Protein AF-A0ABD0RTJ8-F1 (afdb_monomer)

Mean predicted aligned error: 9.79 Å

pLDDT: mean 86.48, std 8.03, range [36.12, 95.94]

Nearest PDB structures (foldseek):
  8xsx-assembly1_CB  TM=5.669E-01  e=1.133E-24  Homo sapiens
  8q87-assembly1_A  TM=5.663E-01  e=6.209E-24  Gallus gallus
  8y0x-assembly1_CB  TM=5.607E-01  e=6.802E-23  Homo sapiens
  2p8y-assembly1_T  TM=5.640E-01  e=3.575E-19  Saccharomyces cerevisiae
  2p8w-assembly1_T  TM=5.593E-01  e=4.599E-19  Saccharomyces cerevisiae

Sequence (185 aa):
YFDPATGKFSKSASGPDGKKLPRTFAQLILDPIFKVFDAIMNFRKEETAKLIDKLDIKLDIEDKDKEGKPLLKAVMQALLQMITIHLPSPVTAQKYRCELLYEGPGDDEAAMGIKNCDPKAPLMMYISKMVPTTDKGRFYAFGRVFSGVVSTGLKVRIMGPNFTPGKKEDLYLKPIQRFAHYSFY

Foldseek 3Di:
DADPVVRDDDPDQADPVRDGDDDPCCVVPVVLLVQLLVCQQVVVLVSNVVSCVVVVQDDDPVLNPDGHPSVNVRSVVSVVVVCVVPPDDQQCVQLVCLVVVDPDDCPDQVNVQLNRLEQCTDWDKDFPDWDDDPDPPDTDGDIDTRGHDDDAQDWDWQADPPDDPPDCPRTDTDGHHDDDDDDDD

Structure (mmCIF, N/CA/C/O backbone):
data_AF-A0ABD0RTJ8-F1
#
_entry.id   AF-A0ABD0RTJ8-F1
#
loop_
_atom_site.group_PDB
_atom_site.id
_atom_site.type_symbol
_atom_site.label_atom_id
_atom_site.label_alt_id
_atom_site.label_comp_id
_atom_site.label_asym_id
_atom_site.label_entity_id
_atom_site.label_seq_id
_atom_site.pdbx_PDB_ins_code
_atom_site.Cartn_x
_atom_site.Cartn_y
_atom_site.Cartn_z
_atom_site.occupancy
_atom_site.B_iso_or_equiv
_atom_site.auth_seq_id
_atom_site.auth_comp_id
_atom_site.auth_asym_id
_atom_site.auth_atom_id
_atom_site.pdbx_PDB_model_num
ATOM 1 N N . TYR A 1 1 ? -2.510 17.729 2.918 1.00 80.25 1 TYR A N 1
ATOM 2 C CA . TYR A 1 1 ? -2.854 18.303 4.229 1.00 80.25 1 TYR A CA 1
ATOM 3 C C . TYR A 1 1 ? -4.306 18.721 4.183 1.00 80.25 1 TYR A C 1
ATOM 5 O O . TYR A 1 1 ? -4.769 19.107 3.115 1.00 80.25 1 TYR A O 1
ATOM 13 N N . PHE A 1 2 ? -5.049 18.535 5.270 1.00 80.50 2 PHE A N 1
ATOM 14 C CA . PHE A 1 2 ? -6.447 18.956 5.342 1.00 80.50 2 PHE A CA 1
ATOM 15 C C . PHE A 1 2 ? -6.533 20.095 6.346 1.00 80.50 2 PHE A C 1
ATOM 17 O O . PHE A 1 2 ? -5.944 20.011 7.422 1.00 80.50 2 PHE A O 1
ATOM 24 N N . ASP A 1 3 ? -7.190 21.176 5.951 1.00 82.19 3 ASP A N 1
ATOM 25 C CA . ASP A 1 3 ? -7.425 22.307 6.828 1.00 82.19 3 ASP A CA 1
ATOM 26 C C . ASP A 1 3 ? -8.867 22.239 7.344 1.00 82.19 3 ASP A C 1
ATOM 28 O O . ASP A 1 3 ? -9.800 22.461 6.570 1.00 82.19 3 ASP A O 1
ATOM 32 N N . PRO A 1 4 ? -9.078 21.915 8.633 1.00 77.31 4 PRO A N 1
ATOM 33 C CA . PRO A 1 4 ? -10.417 21.834 9.196 1.00 77.31 4 PRO A CA 1
ATOM 34 C C . PRO A 1 4 ? -11.116 23.195 9.292 1.00 77.31 4 PRO A C 1
ATOM 36 O O . PRO A 1 4 ? -12.340 23.213 9.360 1.00 77.31 4 PRO A O 1
ATOM 39 N N . ALA A 1 5 ? -10.380 24.314 9.294 1.00 80.56 5 ALA A N 1
ATOM 40 C CA . ALA A 1 5 ? -10.974 25.648 9.363 1.00 80.56 5 ALA A CA 1
ATOM 41 C C . ALA A 1 5 ? -11.566 26.072 8.013 1.00 80.56 5 ALA A C 1
ATOM 43 O O . ALA A 1 5 ? -12.641 26.662 7.964 1.00 80.56 5 ALA A O 1
ATOM 44 N N . THR A 1 6 ? -10.885 25.741 6.913 1.00 79.38 6 THR A N 1
ATOM 45 C CA . THR A 1 6 ? -11.351 26.074 5.556 1.00 79.38 6 THR A CA 1
ATOM 46 C C . THR A 1 6 ? -12.089 24.930 4.861 1.00 79.38 6 THR A C 1
ATOM 48 O O . THR A 1 6 ? -12.698 25.144 3.813 1.00 79.38 6 THR A O 1
ATOM 51 N N . GLY A 1 7 ? -12.025 23.711 5.407 1.00 78.94 7 GLY A N 1
ATOM 52 C CA . GLY A 1 7 ? -12.603 22.499 4.822 1.00 78.94 7 GLY A CA 1
ATOM 53 C C . GLY A 1 7 ? -11.928 22.051 3.521 1.00 78.94 7 GLY A C 1
ATOM 54 O O . GLY A 1 7 ? -12.485 21.231 2.792 1.00 78.94 7 GLY A O 1
ATOM 55 N N . LYS A 1 8 ? -10.750 22.597 3.187 1.00 82.38 8 LYS A N 1
ATOM 56 C CA . LYS A 1 8 ? -10.075 22.389 1.897 1.00 82.38 8 LYS A CA 1
ATOM 57 C C . LYS A 1 8 ? -8.806 21.552 2.031 1.00 82.38 8 LYS A C 1
ATOM 59 O O . LYS A 1 8 ? -8.115 21.544 3.051 1.00 82.38 8 LYS A O 1
ATOM 64 N N . PHE A 1 9 ? -8.471 20.856 0.945 1.00 83.25 9 PHE A N 1
ATOM 65 C CA . PHE A 1 9 ? -7.202 20.149 0.815 1.00 83.25 9 PHE A CA 1
ATOM 66 C C . PHE A 1 9 ? -6.097 21.110 0.365 1.00 83.25 9 PHE A C 1
ATOM 68 O O . PHE A 1 9 ? -6.265 21.863 -0.590 1.00 83.25 9 PHE A O 1
ATOM 75 N N . SER A 1 10 ? -4.940 21.030 1.021 1.00 81.19 10 SER A N 1
ATOM 76 C CA . SER A 1 10 ? -3.725 21.763 0.662 1.00 81.19 10 SER A CA 1
ATOM 77 C C . SER A 1 10 ? -2.567 20.801 0.395 1.00 81.19 10 SER A C 1
ATOM 79 O O . SER A 1 10 ? -2.390 19.795 1.095 1.00 81.19 10 SER A O 1
ATOM 81 N N . LYS A 1 11 ? -1.753 21.112 -0.619 1.00 80.75 11 LYS A N 1
ATOM 82 C CA . LYS A 1 11 ? -0.494 20.400 -0.896 1.00 80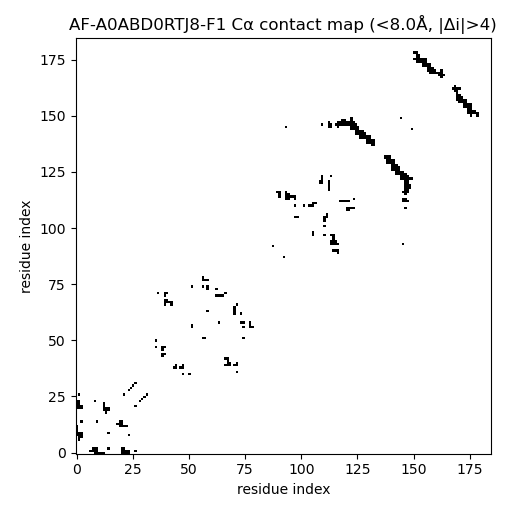.75 11 LYS A CA 1
ATOM 83 C C . LYS A 1 11 ? 0.624 20.822 0.067 1.00 80.75 11 LYS A C 1
ATOM 85 O O . LYS A 1 11 ? 1.527 20.030 0.322 1.00 80.75 11 LYS A O 1
ATOM 90 N N . SER A 1 12 ? 0.529 22.019 0.644 1.00 79.31 12 SER A N 1
ATOM 91 C CA . SER A 1 12 ? 1.532 22.587 1.546 1.00 79.31 12 SER A CA 1
ATOM 92 C C . SER A 1 12 ? 1.322 22.137 2.990 1.00 79.31 12 SER A C 1
ATOM 94 O O . SER A 1 12 ? 0.191 21.979 3.449 1.00 79.31 12 SER A O 1
ATOM 96 N N . ALA A 1 13 ? 2.427 21.948 3.716 1.00 77.06 13 ALA A N 1
ATOM 97 C CA . ALA A 1 13 ? 2.417 21.577 5.134 1.00 77.06 13 ALA A CA 1
ATOM 98 C C . ALA A 1 13 ? 1.987 22.722 6.065 1.00 77.06 13 ALA A C 1
ATOM 100 O O . ALA A 1 13 ? 1.653 22.475 7.224 1.00 77.06 13 ALA A O 1
ATOM 101 N N . SER A 1 14 ? 1.984 23.952 5.555 1.00 81.06 14 SER A N 1
ATOM 102 C CA . SER A 1 14 ? 1.540 25.150 6.260 1.00 81.06 14 SER A CA 1
ATOM 103 C C . SER A 1 14 ? 0.282 25.698 5.593 1.00 81.06 14 SER A C 1
ATOM 105 O O . SER A 1 14 ? 0.194 25.726 4.362 1.00 81.06 14 SER A O 1
ATOM 107 N N . GLY A 1 15 ? -0.693 26.098 6.407 1.00 73.50 15 GLY A N 1
ATOM 108 C CA . GLY A 1 15 ? -1.882 26.811 5.951 1.00 73.50 15 GLY A CA 1
ATOM 109 C C . GLY A 1 15 ? -1.571 28.268 5.580 1.00 73.50 15 GLY A C 1
ATOM 110 O O . GLY A 1 15 ? -0.451 28.730 5.821 1.00 73.50 15 GLY A O 1
ATOM 111 N N . PRO A 1 16 ? -2.556 29.002 5.031 1.00 71.06 16 PRO A N 1
ATOM 112 C CA . PRO A 1 16 ? -2.422 30.426 4.700 1.00 71.06 16 PRO A CA 1
ATOM 113 C C . PRO A 1 16 ? -1.955 31.277 5.892 1.00 71.06 16 PRO A C 1
ATOM 115 O O . PRO A 1 16 ? -1.181 32.211 5.720 1.00 71.06 16 PRO A O 1
ATOM 118 N N . ASP A 1 17 ? -2.337 30.874 7.106 1.00 73.50 17 ASP A N 1
ATOM 119 C CA . ASP A 1 17 ? -2.019 31.558 8.366 1.00 73.50 17 ASP A CA 1
ATOM 120 C C . ASP A 1 17 ? -0.650 31.159 8.959 1.00 73.50 17 ASP A C 1
ATOM 122 O O . ASP A 1 17 ? -0.363 31.427 10.125 1.00 73.50 17 ASP A O 1
ATOM 126 N N . GLY A 1 18 ? 0.174 30.405 8.222 1.00 76.19 18 GLY A N 1
ATOM 127 C CA . GLY A 1 18 ? 1.476 29.909 8.692 1.00 76.19 18 GLY A CA 1
ATOM 128 C C . GLY A 1 18 ? 1.412 28.756 9.707 1.00 76.19 18 GLY A C 1
ATOM 129 O O . GLY A 1 18 ? 2.447 28.191 10.065 1.00 76.19 18 GLY A O 1
ATOM 130 N N . LYS A 1 19 ? 0.216 28.344 10.149 1.00 80.38 19 LYS A N 1
ATOM 131 C CA . LYS A 1 19 ? 0.027 27.189 11.044 1.00 80.38 19 LYS A CA 1
ATOM 132 C C . LYS A 1 19 ? 0.322 25.873 10.321 1.00 80.38 19 LYS A C 1
ATOM 134 O O . LYS A 1 19 ? -0.089 25.678 9.177 1.00 80.38 19 LYS A O 1
ATOM 139 N N . LYS A 1 20 ? 0.995 24.941 11.006 1.00 82.06 20 LYS A N 1
ATOM 140 C CA . LYS A 1 20 ? 1.213 23.578 10.496 1.00 82.06 20 LYS A CA 1
ATOM 141 C C . LYS A 1 20 ? -0.119 22.847 10.390 1.00 82.06 20 LYS A C 1
ATOM 143 O O . LYS A 1 20 ? -0.820 22.686 11.385 1.00 82.06 20 LYS A O 1
ATOM 148 N N . LEU A 1 21 ? -0.426 22.364 9.195 1.00 82.19 21 LEU A N 1
ATOM 149 C CA . LEU A 1 21 ? -1.587 21.524 8.966 1.00 82.19 21 LEU A CA 1
ATOM 150 C C . LEU A 1 21 ? -1.236 20.064 9.288 1.00 82.19 21 LEU A C 1
ATOM 152 O O . LEU A 1 21 ? -0.143 19.596 8.942 1.00 82.19 21 LEU A O 1
ATOM 156 N N . PRO A 1 22 ? -2.140 19.305 9.921 1.00 81.06 22 PRO A N 1
ATOM 157 C CA . PRO A 1 22 ? -1.971 17.869 10.071 1.00 81.06 22 PRO A CA 1
ATOM 158 C C . PRO A 1 22 ? -2.099 17.162 8.713 1.00 81.06 22 PRO A C 1
ATOM 160 O O . PRO A 1 22 ? -2.768 17.615 7.772 1.00 81.06 22 PRO A O 1
ATOM 163 N N . ARG A 1 23 ? -1.409 16.023 8.570 1.00 83.69 23 ARG A N 1
ATOM 164 C CA . ARG A 1 23 ? -1.517 15.214 7.349 1.00 83.69 23 ARG A CA 1
ATOM 165 C C . ARG A 1 23 ? -2.951 14.714 7.217 1.00 83.69 23 ARG A C 1
ATOM 167 O O . ARG A 1 23 ? -3.500 14.171 8.165 1.00 83.69 23 ARG A O 1
ATOM 174 N N . THR A 1 24 ? -3.499 14.808 6.009 1.00 82.56 24 THR A N 1
ATOM 175 C CA . THR A 1 24 ? -4.869 14.379 5.689 1.00 82.56 24 THR A CA 1
ATOM 176 C C . THR A 1 24 ? -5.153 12.953 6.156 1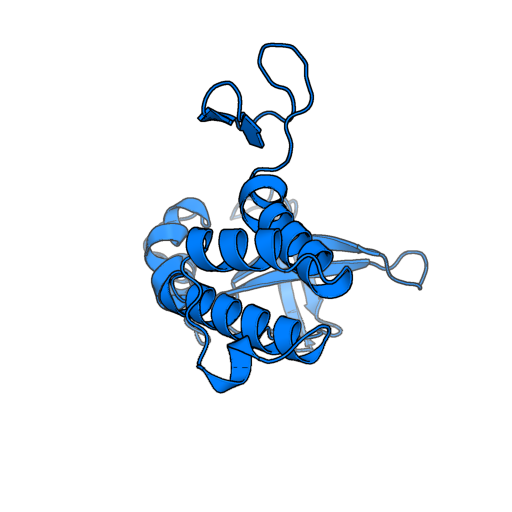.00 82.56 24 THR A C 1
ATOM 178 O O . THR A 1 24 ? -6.177 12.705 6.774 1.00 82.56 24 THR A O 1
ATOM 181 N N . PHE A 1 25 ? -4.218 12.029 5.918 1.00 77.81 25 PHE A N 1
ATOM 182 C CA . PHE A 1 25 ? -4.350 10.647 6.375 1.00 77.81 25 PHE A CA 1
ATOM 183 C C . PHE A 1 25 ? -4.376 10.530 7.906 1.00 77.81 25 PHE A C 1
ATOM 185 O O . PHE A 1 25 ? -5.186 9.789 8.446 1.00 77.81 25 PHE A O 1
ATOM 192 N N . ALA A 1 26 ? -3.528 11.283 8.612 1.00 80.88 26 ALA A N 1
ATOM 193 C CA . ALA A 1 26 ? -3.525 11.265 10.070 1.00 80.88 26 ALA A CA 1
ATOM 194 C C . ALA A 1 26 ? -4.861 11.784 10.618 1.00 80.88 26 ALA A C 1
ATOM 196 O O . ALA A 1 26 ? -5.520 11.089 11.374 1.00 80.88 26 ALA A O 1
ATOM 197 N N . GLN A 1 27 ? -5.317 12.934 10.128 1.00 81.38 27 GLN A N 1
ATOM 198 C CA . GLN A 1 27 ? -6.521 13.576 10.644 1.00 81.38 27 GLN A CA 1
ATOM 199 C C . GLN A 1 27 ? -7.822 12.843 10.294 1.00 81.38 27 GLN A C 1
ATOM 201 O O . GLN A 1 27 ? -8.730 12.770 11.116 1.00 81.38 27 GLN A O 1
ATOM 206 N N . LEU A 1 28 ? -7.951 12.345 9.062 1.00 78.75 28 LEU A N 1
ATOM 207 C CA . LEU A 1 28 ? -9.213 11.770 8.589 1.00 78.75 28 LEU A CA 1
ATOM 208 C C . LEU A 1 28 ? -9.310 10.260 8.816 1.00 78.75 28 LEU A C 1
ATOM 210 O O . LEU A 1 28 ? -10.421 9.749 8.887 1.00 78.75 28 LEU A O 1
ATOM 214 N N . ILE A 1 29 ? -8.178 9.555 8.927 1.00 79.69 29 ILE A N 1
ATOM 215 C CA . ILE A 1 29 ? -8.151 8.095 9.088 1.00 79.69 29 ILE A CA 1
ATOM 216 C C . ILE A 1 29 ? -7.622 7.701 10.468 1.00 79.69 29 ILE A C 1
ATOM 218 O O . ILE A 1 29 ? -8.298 6.971 11.184 1.00 79.69 29 ILE A O 1
ATOM 222 N N . LEU A 1 30 ? -6.438 8.177 10.873 1.00 81.56 30 LEU A N 1
ATOM 223 C CA . LEU A 1 30 ? -5.815 7.720 12.124 1.00 81.56 30 LEU A CA 1
ATOM 224 C C . LEU A 1 30 ? -6.479 8.303 13.376 1.00 81.56 30 LEU A C 1
ATOM 226 O O . LEU A 1 30 ? -6.710 7.562 14.325 1.00 81.56 30 LEU A O 1
ATOM 230 N N . ASP A 1 31 ? -6.811 9.594 13.393 1.00 84.94 31 ASP A N 1
ATOM 231 C CA . ASP A 1 31 ? -7.375 10.250 14.578 1.00 84.94 31 ASP A CA 1
ATOM 232 C C . ASP A 1 31 ? -8.708 9.620 15.031 1.00 84.94 31 ASP A C 1
ATOM 234 O O . ASP A 1 31 ? -8.865 9.395 16.233 1.00 84.94 31 ASP A O 1
ATOM 238 N N . PRO A 1 32 ? -9.670 9.284 14.140 1.00 83.94 32 PRO A N 1
ATOM 239 C CA . PRO A 1 32 ? -10.864 8.540 14.539 1.00 83.94 32 PRO A CA 1
ATOM 240 C C . PRO A 1 32 ? -10.543 7.164 15.131 1.00 83.94 32 PRO A C 1
ATOM 242 O O . PRO A 1 32 ? -11.114 6.804 16.158 1.00 83.94 32 PRO A O 1
ATOM 245 N N . ILE A 1 33 ? -9.599 6.425 14.536 1.00 84.50 33 ILE A N 1
ATOM 246 C CA . ILE A 1 33 ? -9.179 5.105 15.029 1.00 84.50 33 ILE A CA 1
ATOM 247 C C . ILE A 1 33 ? -8.576 5.232 16.433 1.00 84.50 33 ILE A C 1
ATOM 249 O O . ILE A 1 33 ? -8.951 4.480 17.331 1.00 84.50 33 ILE A O 1
ATOM 253 N N . PHE A 1 34 ? -7.695 6.212 16.654 1.00 87.81 34 PHE A N 1
ATOM 254 C CA . PHE A 1 34 ? -7.111 6.470 17.970 1.00 87.81 34 PHE A CA 1
ATOM 255 C C . PHE A 1 34 ? -8.164 6.867 19.004 1.00 87.81 34 PHE A C 1
ATOM 257 O O . PHE A 1 34 ? -8.114 6.378 20.128 1.00 87.81 34 PHE A O 1
ATOM 264 N N . LYS A 1 35 ? -9.143 7.700 18.633 1.00 88.62 35 LYS A N 1
ATOM 265 C CA . LYS A 1 35 ? -10.245 8.082 19.530 1.00 88.62 35 LYS A CA 1
ATOM 266 C C . LYS A 1 35 ? -11.105 6.888 19.932 1.00 88.62 35 LYS A C 1
ATOM 268 O O . LYS A 1 35 ? -11.448 6.775 21.102 1.00 88.62 35 LYS A O 1
ATOM 273 N N . VAL A 1 36 ? -11.419 5.994 18.993 1.00 87.06 36 VAL A N 1
ATOM 274 C CA . VAL A 1 36 ? -12.133 4.737 19.277 1.00 87.06 36 VAL A CA 1
ATOM 275 C C . VAL A 1 36 ? -11.321 3.865 20.231 1.00 87.06 36 VAL A C 1
ATOM 277 O O . VAL A 1 36 ? -11.850 3.377 21.225 1.00 87.06 36 VAL A O 1
ATOM 280 N N . PHE A 1 37 ? -10.024 3.712 19.962 1.00 87.25 37 PHE A N 1
ATOM 281 C CA . PHE A 1 37 ? -9.126 2.922 20.798 1.00 87.25 37 PHE A CA 1
ATOM 282 C C . PHE A 1 37 ? -9.068 3.460 22.233 1.00 87.25 37 PHE A C 1
ATOM 284 O O . PHE A 1 37 ? -9.228 2.704 23.189 1.00 87.25 37 PHE A O 1
ATOM 291 N N . ASP A 1 38 ? -8.882 4.772 22.379 1.00 90.50 38 ASP A N 1
ATOM 292 C CA . ASP A 1 38 ? -8.792 5.448 23.671 1.00 90.50 38 ASP A CA 1
ATOM 293 C C . ASP A 1 38 ? -10.128 5.423 24.433 1.00 90.50 38 ASP A C 1
ATOM 295 O O . ASP A 1 38 ? -10.145 5.185 25.639 1.00 90.50 38 ASP A O 1
ATOM 299 N N . ALA A 1 39 ? -11.260 5.601 23.744 1.00 91.12 39 ALA A N 1
ATOM 300 C CA . ALA A 1 39 ? -12.584 5.533 24.362 1.00 91.12 39 ALA A CA 1
ATOM 301 C C . ALA A 1 39 ? -12.901 4.124 24.895 1.00 91.12 39 ALA A C 1
ATOM 303 O O . ALA A 1 39 ? -13.370 3.994 26.027 1.00 91.12 39 ALA A O 1
ATOM 304 N N . ILE A 1 40 ? -12.579 3.075 24.128 1.00 89.12 40 ILE A N 1
ATOM 305 C CA . ILE A 1 40 ? -12.824 1.682 24.530 1.00 89.12 40 ILE A CA 1
ATOM 306 C C . ILE A 1 40 ? -11.888 1.258 25.668 1.00 89.12 40 ILE A C 1
ATOM 308 O O . ILE A 1 40 ? -12.337 0.661 26.645 1.00 89.12 40 ILE A O 1
ATOM 312 N N . MET A 1 41 ? -10.591 1.571 25.573 1.00 89.19 41 MET A N 1
ATOM 313 C CA . MET A 1 41 ? -9.601 1.158 26.577 1.00 89.19 41 MET A CA 1
ATOM 314 C C . MET A 1 41 ? -9.759 1.888 27.915 1.00 89.19 41 MET A C 1
ATOM 316 O O . MET A 1 41 ? -9.409 1.324 28.948 1.00 89.19 41 MET A O 1
ATOM 320 N N . ASN A 1 42 ? -10.315 3.104 27.905 1.00 92.12 42 ASN A N 1
ATOM 321 C CA . ASN A 1 42 ? -10.645 3.859 29.117 1.00 92.12 42 ASN A CA 1
ATOM 322 C C . ASN A 1 42 ? -12.116 3.708 29.546 1.00 92.12 42 ASN A C 1
ATOM 324 O O . ASN A 1 42 ? -12.587 4.487 30.371 1.00 92.12 42 ASN A O 1
ATOM 328 N N . PHE A 1 43 ? -12.854 2.738 28.990 1.00 89.25 43 PHE A N 1
ATOM 329 C CA . PHE A 1 43 ? -14.236 2.412 29.371 1.00 89.25 43 PHE A CA 1
ATOM 330 C C . PHE A 1 43 ? -15.225 3.597 29.286 1.00 89.25 43 PHE A C 1
ATOM 332 O O . PH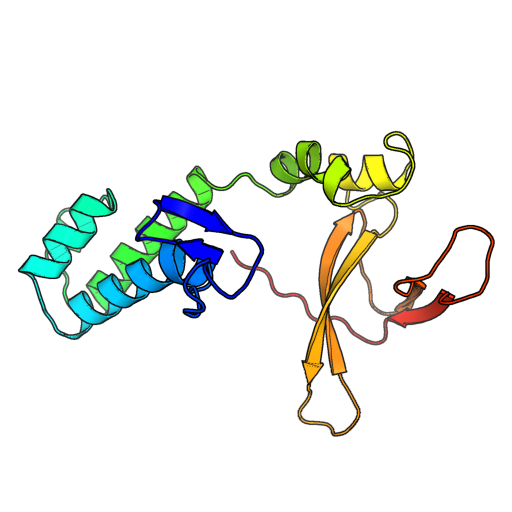E A 1 43 ? -16.209 3.667 30.025 1.00 89.25 43 PHE A O 1
ATOM 339 N N . ARG A 1 44 ? -15.006 4.531 28.350 1.00 89.56 44 ARG A N 1
ATOM 340 C CA . ARG A 1 44 ? -15.887 5.688 28.114 1.00 89.56 44 ARG A CA 1
ATOM 341 C C . ARG A 1 44 ? -17.071 5.273 27.237 1.00 89.56 44 ARG A C 1
ATOM 343 O O . ARG A 1 44 ? -17.066 5.473 26.020 1.00 89.56 44 ARG A O 1
ATOM 350 N N . LYS A 1 45 ? -18.083 4.655 27.854 1.00 84.56 45 LYS A N 1
ATOM 351 C CA . LYS A 1 45 ? -19.223 4.014 27.163 1.00 84.56 45 LYS A CA 1
ATOM 352 C C . LYS A 1 45 ? -20.033 4.971 26.283 1.00 84.56 45 LYS A C 1
ATOM 354 O O . LYS A 1 45 ? -20.308 4.647 25.131 1.00 84.56 45 LYS A O 1
ATOM 359 N N . GLU A 1 46 ? -20.357 6.164 26.781 1.00 87.19 46 GLU A N 1
ATOM 360 C CA . GLU A 1 46 ? -21.132 7.153 26.013 1.00 87.19 46 GLU A CA 1
ATOM 361 C C . GLU A 1 46 ? -20.385 7.663 24.775 1.00 87.19 46 GLU A C 1
ATOM 363 O O . GLU A 1 46 ? -20.971 7.822 23.704 1.00 87.19 46 GLU A O 1
ATOM 368 N N . GLU A 1 47 ? -19.081 7.919 24.906 1.00 87.69 47 GLU A N 1
ATOM 369 C CA . GLU A 1 47 ? -18.240 8.340 23.782 1.00 87.69 47 GLU A CA 1
ATOM 370 C C . GLU A 1 47 ? -18.071 7.216 22.762 1.00 87.69 47 GLU A C 1
ATOM 372 O O . GLU A 1 47 ? -18.131 7.462 21.559 1.00 87.69 47 GLU A O 1
ATOM 377 N N . THR A 1 48 ? -17.902 5.983 23.243 1.00 86.88 48 THR A N 1
ATOM 378 C CA . THR A 1 48 ? -17.769 4.791 22.402 1.00 86.88 48 THR A CA 1
ATOM 379 C C . THR A 1 48 ? -19.024 4.579 21.558 1.00 86.88 48 THR A C 1
ATOM 381 O O . THR A 1 48 ? -18.906 4.425 20.346 1.00 86.88 48 THR A O 1
ATOM 384 N N . ALA A 1 49 ? -20.219 4.663 22.155 1.00 85.88 49 ALA A N 1
ATOM 385 C CA . ALA A 1 49 ? -21.484 4.542 21.428 1.00 85.88 49 ALA A CA 1
ATOM 386 C C . ALA A 1 49 ? -21.630 5.627 20.345 1.00 85.88 49 ALA A C 1
ATOM 388 O O . ALA A 1 49 ? -21.871 5.315 19.181 1.00 85.88 49 ALA A O 1
ATOM 389 N N . LYS A 1 50 ? -21.359 6.896 20.691 1.00 89.06 50 LYS A N 1
ATOM 390 C CA . LYS A 1 50 ? -21.384 8.012 19.727 1.00 89.06 50 LYS A CA 1
ATOM 391 C C . LYS A 1 50 ? -20.388 7.822 18.580 1.00 89.06 50 LYS A C 1
ATOM 393 O O . LYS A 1 50 ? -20.675 8.222 17.454 1.00 89.06 50 LYS A O 1
ATOM 398 N N . LEU A 1 51 ? -19.205 7.266 18.851 1.00 86.25 51 LEU A N 1
ATOM 399 C CA . LEU A 1 51 ? -18.191 6.997 17.829 1.00 86.25 51 LEU A CA 1
ATOM 400 C C . LEU A 1 51 ? -18.585 5.828 16.922 1.00 86.25 51 LEU A C 1
ATOM 402 O O . LEU A 1 51 ? -18.389 5.939 15.717 1.00 86.25 51 LEU A O 1
ATOM 406 N N . ILE A 1 52 ? -19.151 4.753 17.476 1.00 84.25 52 ILE A N 1
ATOM 407 C CA . ILE A 1 52 ? -19.661 3.604 16.712 1.00 84.25 52 ILE A CA 1
ATOM 408 C C . ILE A 1 52 ? -20.759 4.062 15.747 1.00 84.25 52 ILE A C 1
ATOM 410 O O . ILE A 1 52 ? -20.659 3.781 14.555 1.00 84.25 52 ILE A O 1
ATOM 414 N N . ASP A 1 53 ? -21.725 4.851 16.228 1.00 85.88 53 ASP A N 1
ATOM 415 C CA . ASP A 1 53 ? -22.810 5.386 15.397 1.00 85.88 53 ASP A CA 1
ATOM 416 C C . ASP A 1 53 ? -22.287 6.357 14.332 1.00 85.88 53 ASP A C 1
ATOM 418 O O . ASP A 1 53 ? -22.661 6.283 13.164 1.00 85.88 53 ASP A O 1
ATOM 422 N N . LYS A 1 54 ? -21.371 7.262 14.704 1.00 84.62 54 LYS A N 1
ATOM 423 C CA . LYS A 1 54 ? -20.795 8.238 13.765 1.00 84.62 54 LYS A CA 1
ATOM 424 C C . LYS A 1 54 ? -19.954 7.583 12.669 1.00 84.62 54 LYS A C 1
ATOM 426 O O . LYS A 1 54 ? -19.836 8.142 11.580 1.00 84.62 54 LYS A O 1
ATOM 431 N N . LEU A 1 55 ? -19.325 6.453 12.976 1.00 80.06 55 LEU A N 1
ATOM 432 C CA . LEU A 1 55 ? -18.551 5.665 12.024 1.00 80.06 55 LEU A CA 1
ATOM 433 C C . LEU A 1 55 ? -19.416 4.631 11.287 1.00 80.06 55 LEU A C 1
ATOM 435 O O . LEU A 1 55 ? -18.870 3.908 10.465 1.00 80.06 55 LEU A O 1
ATOM 439 N N . ASP A 1 56 ? -20.726 4.563 11.555 1.00 81.50 56 ASP A N 1
ATOM 440 C CA . ASP A 1 56 ? -21.659 3.574 10.990 1.00 81.50 56 ASP A CA 1
ATOM 441 C C . ASP A 1 56 ? -21.152 2.124 11.142 1.00 81.50 56 ASP A C 1
ATOM 443 O O . ASP A 1 56 ? -21.222 1.288 10.238 1.00 81.50 56 ASP A O 1
ATOM 447 N N . ILE A 1 57 ? -20.565 1.827 12.308 1.00 83.31 57 ILE A N 1
ATOM 448 C CA . ILE A 1 57 ? -20.012 0.507 12.614 1.00 83.31 57 ILE A CA 1
ATOM 449 C C . ILE A 1 57 ? -21.139 -0.393 13.114 1.00 83.31 57 ILE A C 1
ATOM 451 O O . ILE A 1 57 ? -21.689 -0.198 14.198 1.00 83.31 57 ILE A O 1
ATOM 455 N N . LYS A 1 58 ? -21.449 -1.433 12.341 1.00 81.69 58 LYS A N 1
ATOM 456 C CA . LYS A 1 58 ? -22.425 -2.452 12.732 1.00 81.69 58 LYS A CA 1
ATOM 457 C C . LYS A 1 58 ? -21.757 -3.486 13.633 1.00 81.69 58 LYS A C 1
ATOM 459 O O . LYS A 1 58 ? -20.841 -4.177 13.201 1.00 81.69 58 LYS A O 1
ATOM 464 N N . LEU A 1 59 ? -22.228 -3.569 14.875 1.00 83.06 59 LEU A N 1
ATOM 465 C CA . LEU A 1 59 ? -21.859 -4.605 15.839 1.00 83.06 59 LEU A CA 1
ATOM 466 C C . LEU A 1 59 ? -23.073 -5.479 16.146 1.00 83.06 59 LEU A C 1
ATOM 468 O O . LEU A 1 59 ? -24.182 -4.956 16.323 1.00 83.06 59 LEU A O 1
ATOM 472 N N . ASP A 1 60 ? -22.838 -6.781 16.266 1.00 84.12 60 ASP A N 1
ATOM 473 C CA . ASP A 1 60 ? -23.847 -7.738 16.707 1.00 84.12 60 ASP A CA 1
ATOM 474 C C . ASP A 1 60 ? -24.192 -7.526 18.189 1.00 84.12 60 ASP A C 1
ATOM 476 O O . ASP A 1 60 ? -23.444 -6.899 18.942 1.00 84.12 60 ASP A O 1
ATOM 480 N N . ILE A 1 61 ? -25.345 -8.042 18.625 1.00 81.44 61 ILE A N 1
ATOM 481 C CA . ILE A 1 61 ? -25.848 -7.853 19.999 1.00 81.44 61 ILE A CA 1
ATOM 482 C C . ILE A 1 61 ? -24.820 -8.355 21.025 1.00 81.44 61 ILE A C 1
ATOM 484 O O . ILE A 1 61 ? -24.515 -7.650 21.980 1.00 81.44 61 ILE A O 1
ATOM 488 N N . GLU A 1 62 ? -24.207 -9.512 20.767 1.00 84.12 62 GLU A N 1
ATOM 489 C CA . GLU A 1 62 ? -23.173 -10.091 21.632 1.00 84.12 62 GLU A CA 1
ATOM 490 C C . GLU A 1 62 ? -21.882 -9.261 21.680 1.00 84.12 62 GLU A C 1
ATOM 492 O O . GLU A 1 62 ? -21.149 -9.309 22.667 1.00 84.12 62 GLU A O 1
ATOM 497 N N . ASP A 1 63 ? -21.571 -8.508 20.621 1.00 84.62 63 ASP A N 1
ATOM 498 C CA . ASP A 1 63 ? -20.392 -7.642 20.574 1.00 84.62 63 ASP A CA 1
ATOM 499 C C . ASP A 1 63 ? -20.613 -6.324 21.312 1.00 84.62 63 ASP A C 1
ATOM 501 O O . ASP A 1 63 ? -19.650 -5.751 21.820 1.00 84.62 63 ASP A O 1
ATOM 505 N N . LYS A 1 64 ? -21.863 -5.858 21.418 1.00 80.19 64 LYS A N 1
ATOM 506 C CA . LYS A 1 64 ? -22.211 -4.635 22.158 1.00 80.19 64 LYS A CA 1
ATOM 507 C C . LYS A 1 64 ? -22.036 -4.781 23.667 1.00 80.19 64 LYS A C 1
ATOM 509 O O . LYS A 1 64 ? -21.722 -3.793 24.326 1.00 80.19 64 LYS A O 1
ATOM 514 N N . ASP A 1 65 ? -22.190 -5.996 24.185 1.00 84.94 65 ASP A N 1
ATOM 515 C CA . ASP A 1 65 ? -22.015 -6.299 25.609 1.00 84.94 65 ASP A CA 1
ATOM 516 C C . ASP A 1 65 ? -20.543 -6.533 25.992 1.00 84.94 65 ASP A C 1
ATOM 518 O O . ASP A 1 65 ? -20.198 -6.618 27.173 1.00 84.94 65 ASP A O 1
ATOM 522 N N . LYS A 1 66 ? -19.644 -6.635 25.004 1.00 87.75 66 LYS A N 1
ATOM 523 C CA . LYS A 1 66 ? -18.203 -6.757 25.248 1.00 87.75 66 LYS A CA 1
ATOM 524 C C . LYS A 1 66 ? -17.631 -5.416 25.696 1.00 87.75 66 LYS A C 1
ATOM 526 O O . LYS A 1 66 ? -18.079 -4.349 25.293 1.00 87.75 66 LYS A O 1
ATOM 531 N N . GLU A 1 67 ? -16.545 -5.470 26.462 1.00 86.44 67 GLU A N 1
ATOM 532 C CA . GLU A 1 67 ? -15.800 -4.285 26.899 1.00 86.44 67 GLU A CA 1
ATOM 533 C C . GLU A 1 67 ? -14.293 -4.478 26.728 1.00 86.44 67 GLU A C 1
ATOM 535 O O . GLU A 1 67 ? -13.809 -5.597 26.545 1.00 86.44 67 GLU A O 1
ATOM 540 N N . GLY A 1 68 ? -13.534 -3.381 26.781 1.00 87.88 68 GLY A N 1
ATOM 541 C CA . GLY A 1 68 ? -12.077 -3.406 26.698 1.00 87.88 68 GLY A CA 1
ATOM 542 C C . GLY A 1 68 ? -11.558 -4.084 25.423 1.00 87.88 68 GLY A C 1
ATOM 543 O O . GLY A 1 68 ? -12.031 -3.827 24.315 1.00 87.88 68 GLY A O 1
ATOM 544 N N . LYS A 1 69 ? -10.559 -4.965 25.567 1.00 88.56 69 LYS A N 1
ATOM 545 C CA . LYS A 1 69 ? -9.889 -5.623 24.428 1.00 88.56 69 LYS A CA 1
ATOM 546 C C . LYS A 1 69 ? -10.843 -6.437 23.527 1.00 88.56 69 LYS A C 1
ATOM 548 O O . LYS A 1 69 ? -10.700 -6.325 22.309 1.00 88.56 69 LYS A O 1
ATOM 553 N N . PRO A 1 70 ? -11.786 -7.243 24.058 1.00 89.88 70 PRO A N 1
ATOM 554 C CA . PRO A 1 70 ? -12.796 -7.920 23.241 1.00 89.88 70 PRO A CA 1
ATOM 555 C C . PRO A 1 70 ? -13.632 -6.988 22.353 1.00 89.88 70 PRO A C 1
ATOM 557 O O . PRO A 1 70 ? -13.729 -7.247 21.155 1.00 89.88 70 PRO A O 1
ATOM 560 N N . LEU A 1 71 ? -14.168 -5.890 22.903 1.00 88.44 71 LEU A N 1
ATOM 561 C CA . LEU A 1 71 ? -14.947 -4.909 22.133 1.00 88.44 71 LEU A CA 1
ATOM 562 C C . LEU A 1 71 ? -14.091 -4.244 21.058 1.00 88.44 71 LEU A C 1
ATOM 564 O O . LEU A 1 71 ? -14.4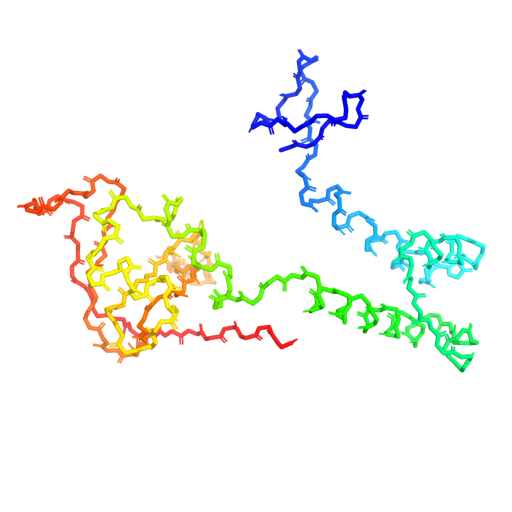87 -4.140 19.901 1.00 88.44 71 LEU A O 1
ATOM 568 N N . LEU A 1 72 ? -12.876 -3.844 21.432 1.00 88.44 72 LEU A N 1
ATOM 569 C CA . LEU A 1 72 ? -11.931 -3.240 20.506 1.00 88.44 72 LEU A CA 1
ATOM 570 C C . LEU A 1 72 ? -11.644 -4.158 19.313 1.00 88.44 72 LEU A C 1
ATOM 572 O O . LEU A 1 72 ? -11.597 -3.691 18.178 1.00 88.44 72 LEU A O 1
ATOM 576 N N . LYS A 1 73 ? -11.477 -5.465 19.549 1.00 88.31 73 LYS A N 1
ATOM 577 C CA . LYS A 1 73 ? -11.259 -6.438 18.475 1.00 88.31 73 LYS A CA 1
ATOM 578 C C . LYS A 1 73 ? -12.448 -6.484 17.510 1.00 88.31 73 LYS A C 1
ATOM 580 O O . LYS A 1 73 ? -12.215 -6.445 16.305 1.00 88.31 73 LYS A O 1
ATOM 585 N N . ALA A 1 74 ? -13.678 -6.524 18.022 1.00 88.44 74 ALA A N 1
ATOM 586 C CA . ALA A 1 74 ? -14.890 -6.534 17.199 1.00 88.44 74 ALA A CA 1
ATOM 587 C C . ALA A 1 74 ? -15.019 -5.248 16.360 1.00 88.44 74 ALA A C 1
ATOM 589 O O . ALA A 1 74 ? -15.179 -5.303 15.141 1.00 88.44 74 ALA A O 1
ATOM 590 N N . VAL A 1 75 ? -14.822 -4.082 16.982 1.00 87.31 75 VAL A N 1
ATOM 591 C CA . VAL A 1 75 ? -14.870 -2.778 16.298 1.00 87.31 75 VAL A CA 1
ATOM 592 C C . VAL A 1 75 ? -13.794 -2.667 15.213 1.00 87.31 75 VAL A C 1
ATOM 594 O O . VAL A 1 75 ? -14.070 -2.198 14.110 1.00 87.31 75 VAL A O 1
ATOM 597 N N . MET A 1 76 ? -12.569 -3.132 15.483 1.00 85.81 76 MET A N 1
ATOM 598 C CA . MET A 1 76 ? -11.498 -3.135 14.480 1.00 85.81 76 MET A CA 1
ATOM 599 C C . MET A 1 76 ? -11.785 -4.098 13.323 1.00 85.81 76 MET A C 1
ATOM 601 O O . MET A 1 76 ? -11.458 -3.776 12.183 1.00 85.81 76 MET A O 1
ATOM 605 N N . GLN A 1 77 ? -12.411 -5.252 13.578 1.00 84.88 77 GLN A N 1
ATOM 606 C CA . GLN A 1 77 ? -12.828 -6.172 12.514 1.00 84.88 77 GLN A CA 1
ATOM 607 C C . GLN A 1 77 ? -13.881 -5.538 11.601 1.00 84.88 77 GLN A C 1
ATOM 609 O O . GLN A 1 77 ? -13.733 -5.588 10.381 1.00 84.88 77 GLN A O 1
ATOM 614 N N . ALA A 1 78 ? -14.884 -4.874 12.174 1.00 84.62 78 ALA A N 1
ATOM 615 C CA . ALA A 1 78 ? -15.902 -4.170 11.402 1.00 84.62 78 ALA A CA 1
ATOM 616 C C . ALA A 1 78 ? -15.311 -3.003 10.584 1.00 84.62 78 ALA A C 1
ATOM 618 O O . ALA A 1 78 ? -15.660 -2.815 9.418 1.00 84.62 78 ALA A O 1
ATOM 619 N N . LEU A 1 79 ? -14.346 -2.259 11.140 1.00 80.88 79 LEU A N 1
ATOM 620 C CA . LEU A 1 79 ? -13.612 -1.228 10.396 1.00 80.88 79 LEU A CA 1
ATOM 621 C C . LEU A 1 79 ? -12.779 -1.808 9.247 1.00 80.88 79 LEU A C 1
ATOM 623 O O . LEU A 1 79 ? -12.769 -1.241 8.156 1.00 80.88 79 LEU A O 1
ATOM 627 N N . LEU A 1 80 ? -12.100 -2.937 9.459 1.00 80.75 80 LEU A N 1
ATOM 628 C CA . LEU A 1 80 ? -11.372 -3.629 8.392 1.00 80.75 80 LEU A CA 1
ATOM 629 C C . LEU A 1 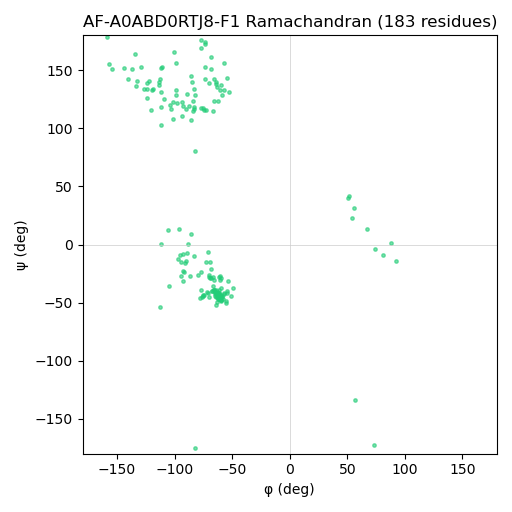80 ? -12.321 -4.083 7.277 1.00 80.75 80 LEU A C 1
ATOM 631 O O . LEU A 1 80 ? -11.995 -3.931 6.103 1.00 80.75 80 LEU A O 1
ATOM 635 N N . GLN A 1 81 ? -13.515 -4.563 7.624 1.00 80.38 81 GLN A N 1
ATOM 636 C CA . GLN A 1 81 ? -14.541 -4.924 6.648 1.00 80.38 81 GLN A CA 1
ATOM 637 C C . GLN A 1 81 ? -15.057 -3.707 5.864 1.00 80.38 81 GLN A C 1
ATOM 639 O O . GLN A 1 81 ? -15.234 -3.768 4.652 1.00 80.38 81 GLN A O 1
ATOM 644 N N . MET A 1 82 ? -15.255 -2.566 6.522 1.00 74.12 82 MET A N 1
ATOM 645 C CA . MET A 1 82 ? -15.620 -1.322 5.837 1.00 74.12 82 MET A CA 1
ATOM 646 C C . MET A 1 82 ? -14.523 -0.883 4.856 1.00 74.12 82 MET A C 1
ATOM 648 O O . MET A 1 82 ? -14.809 -0.511 3.717 1.00 74.12 82 MET A O 1
ATOM 652 N N . ILE A 1 83 ? -13.257 -0.971 5.272 1.00 77.19 83 ILE A N 1
ATOM 653 C CA . ILE A 1 83 ? -12.095 -0.693 4.423 1.00 77.19 83 ILE A CA 1
ATOM 654 C C . ILE A 1 83 ? -12.115 -1.598 3.187 1.00 77.19 83 ILE A C 1
ATOM 656 O O . ILE A 1 83 ? -11.961 -1.085 2.082 1.00 77.19 83 ILE A O 1
ATOM 660 N N . THR A 1 84 ? -12.347 -2.906 3.328 1.00 76.31 84 THR A N 1
ATOM 661 C CA . THR A 1 84 ? -12.369 -3.827 2.176 1.00 76.31 84 THR A CA 1
ATOM 662 C C . THR A 1 84 ? -13.554 -3.601 1.236 1.00 76.31 84 THR A C 1
ATOM 664 O O . THR A 1 84 ? -13.416 -3.840 0.038 1.00 76.31 84 THR A O 1
ATOM 667 N N . ILE A 1 85 ? -14.689 -3.102 1.737 1.00 79.25 85 ILE A N 1
ATOM 668 C CA . ILE A 1 85 ? -15.865 -2.766 0.917 1.00 79.25 85 ILE A CA 1
ATOM 669 C C . ILE A 1 85 ? -15.650 -1.467 0.129 1.00 79.25 85 ILE A C 1
ATOM 671 O O . ILE A 1 85 ? -16.004 -1.391 -1.047 1.00 79.25 85 ILE A O 1
ATOM 675 N N . HIS A 1 86 ? -15.090 -0.434 0.763 1.00 75.31 86 HIS A N 1
ATOM 676 C CA . HIS A 1 86 ? -15.023 0.905 0.170 1.00 75.31 86 HIS A CA 1
ATOM 677 C C . HIS A 1 86 ? -13.715 1.206 -0.563 1.00 75.31 86 HIS A C 1
ATOM 679 O O . HIS A 1 86 ? -13.711 2.037 -1.475 1.00 75.31 86 HIS A O 1
ATOM 685 N N . LEU A 1 87 ? -12.598 0.574 -0.191 1.00 76.44 87 LEU A N 1
ATOM 686 C CA . LEU A 1 87 ? -11.343 0.764 -0.912 1.00 76.44 87 LEU A CA 1
ATOM 687 C C . LEU A 1 87 ? -11.285 -0.166 -2.125 1.00 76.44 87 LEU A C 1
ATOM 689 O O . LEU A 1 87 ? -11.348 -1.386 -1.978 1.00 76.44 87 LEU A O 1
ATOM 693 N N . PRO A 1 88 ? -11.103 0.384 -3.338 1.00 84.06 88 PRO A N 1
ATOM 694 C CA . PRO A 1 88 ? -10.983 -0.438 -4.526 1.00 84.06 88 PRO A CA 1
ATOM 695 C C . PRO A 1 88 ? -9.727 -1.306 -4.441 1.00 84.06 88 PRO A C 1
ATOM 697 O O . PRO A 1 88 ? -8.648 -0.847 -4.047 1.00 84.06 88 PRO A O 1
ATOM 700 N N . SER A 1 89 ? -9.859 -2.556 -4.882 1.00 86.88 89 SER A N 1
ATOM 701 C CA . SER A 1 89 ? -8.726 -3.469 -5.017 1.00 86.88 89 SER A CA 1
ATOM 702 C C . SER A 1 89 ? -7.642 -2.872 -5.931 1.00 86.88 89 SER A C 1
ATOM 704 O O . SER A 1 89 ? -7.949 -2.056 -6.803 1.00 86.88 89 SER A O 1
ATOM 706 N N . PRO A 1 90 ? -6.371 -3.295 -5.811 1.00 86.50 90 PRO A N 1
ATOM 707 C CA . PRO A 1 90 ? -5.309 -2.913 -6.740 1.00 86.50 90 PRO A CA 1
ATOM 708 C C . PRO A 1 90 ? -5.670 -3.088 -8.218 1.00 86.50 90 PRO A C 1
ATOM 710 O O . PRO A 1 90 ? -5.296 -2.240 -9.020 1.00 86.50 90 PRO A O 1
ATOM 713 N N . VAL A 1 91 ? -6.412 -4.139 -8.571 1.00 89.94 91 VAL A N 1
ATOM 714 C CA . VAL A 1 91 ? -6.827 -4.425 -9.955 1.00 89.94 91 VAL A CA 1
ATOM 715 C C . VAL A 1 91 ? -7.782 -3.350 -10.476 1.00 89.94 91 VAL A C 1
ATOM 717 O O . VAL A 1 91 ? -7.678 -2.919 -11.621 1.00 89.94 91 VAL A O 1
ATOM 720 N N . THR A 1 92 ? -8.692 -2.869 -9.631 1.00 88.94 92 THR A N 1
ATOM 721 C CA . THR A 1 92 ? -9.596 -1.766 -9.981 1.00 88.94 92 THR A CA 1
ATOM 722 C C . THR A 1 92 ? -8.866 -0.424 -9.931 1.00 88.94 92 THR A C 1
ATOM 724 O O . THR A 1 92 ? -8.982 0.388 -10.846 1.00 88.94 92 THR A O 1
ATOM 727 N N . ALA A 1 93 ? -8.081 -0.199 -8.875 1.00 88.06 93 ALA A N 1
ATOM 728 C CA . ALA A 1 93 ? -7.407 1.061 -8.600 1.00 88.06 93 ALA A CA 1
ATOM 729 C C . ALA A 1 93 ? -6.332 1.411 -9.632 1.00 88.06 93 ALA A C 1
ATOM 731 O O . ALA A 1 93 ? -6.177 2.576 -9.986 1.00 88.06 93 ALA A O 1
ATOM 732 N N . GLN A 1 94 ? -5.564 0.430 -10.111 1.00 91.56 94 GLN A N 1
ATOM 733 C CA . GLN A 1 94 ? -4.462 0.700 -11.033 1.00 91.56 94 GLN A CA 1
ATOM 734 C C . GLN A 1 94 ? -4.935 1.143 -12.420 1.00 91.56 94 GLN A C 1
ATOM 736 O O . GLN A 1 94 ? -4.253 1.956 -13.037 1.00 91.56 94 GLN A O 1
ATOM 741 N N . LYS A 1 95 ? -6.127 0.724 -12.868 1.00 90.75 95 LYS A N 1
ATOM 742 C CA . LYS A 1 95 ? -6.689 1.125 -14.170 1.00 90.75 95 LYS A CA 1
ATOM 743 C C . LYS A 1 95 ? -6.771 2.641 -14.336 1.00 90.75 95 LYS A C 1
ATOM 745 O O . LYS A 1 95 ? -6.264 3.166 -15.318 1.00 90.75 95 LYS A O 1
ATOM 750 N N . TYR A 1 96 ? -7.352 3.338 -13.359 1.00 88.75 96 TYR A N 1
ATOM 751 C CA . TYR A 1 96 ? -7.489 4.799 -13.402 1.00 88.75 96 TYR A CA 1
ATOM 752 C C . TYR A 1 96 ? -6.296 5.541 -12.780 1.00 88.75 96 TYR A C 1
ATOM 754 O O . TYR A 1 96 ? -6.162 6.746 -12.960 1.00 88.75 96 TYR A O 1
ATOM 762 N N . ARG A 1 97 ? -5.422 4.857 -12.023 1.00 90.94 97 ARG A N 1
ATOM 763 C CA . ARG A 1 97 ? -4.219 5.476 -11.434 1.00 90.94 97 ARG A CA 1
ATOM 764 C C . ARG A 1 97 ? -2.987 5.372 -12.319 1.00 90.94 97 ARG A C 1
ATOM 766 O O . ARG A 1 97 ? -2.034 6.091 -12.047 1.00 90.94 97 ARG A O 1
ATOM 773 N N . CYS A 1 98 ? -2.981 4.511 -13.337 1.00 90.38 98 CYS A N 1
ATOM 774 C CA . CYS A 1 98 ? -1.822 4.325 -14.208 1.00 90.38 98 CYS A CA 1
ATOM 775 C C . CYS A 1 98 ? -1.355 5.647 -14.827 1.00 90.38 98 CYS A C 1
ATOM 777 O O . CYS A 1 98 ? -0.164 5.918 -14.807 1.00 90.38 98 CYS A O 1
ATOM 779 N N . GLU A 1 99 ? -2.280 6.498 -15.276 1.00 87.88 99 GLU A N 1
ATOM 780 C CA . GLU A 1 99 ? -1.965 7.811 -15.865 1.00 87.88 99 GLU A CA 1
ATOM 781 C C . GLU A 1 99 ? -1.250 8.758 -14.891 1.00 87.88 99 GLU A C 1
ATOM 783 O O . GLU A 1 99 ? -0.478 9.612 -15.304 1.00 87.88 99 GLU A O 1
ATOM 788 N N . LEU A 1 100 ? -1.486 8.600 -13.586 1.00 88.06 100 LEU A N 1
ATOM 789 C CA . LEU A 1 100 ? -0.801 9.374 -12.551 1.00 88.06 100 LEU A CA 1
ATOM 790 C C . LEU A 1 100 ? 0.531 8.735 -12.126 1.00 88.06 100 LEU A C 1
ATOM 792 O O . LEU A 1 100 ? 1.400 9.417 -11.592 1.00 88.06 100 LEU A O 1
ATOM 796 N N . LEU A 1 101 ? 0.656 7.414 -12.265 1.00 89.00 101 LEU A N 1
ATOM 79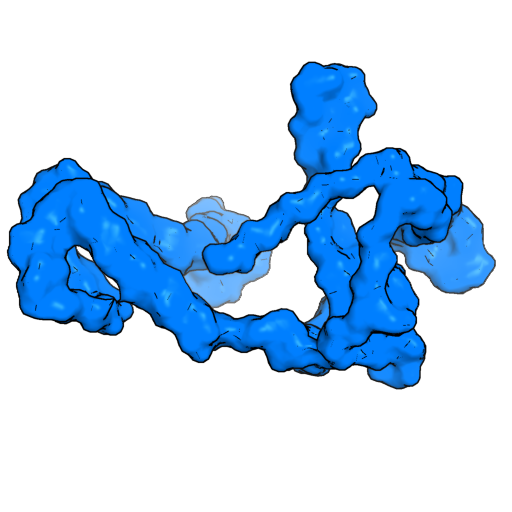7 C CA . LEU A 1 101 ? 1.792 6.632 -11.771 1.00 89.00 101 LEU A CA 1
ATOM 798 C C . LEU A 1 101 ? 2.893 6.442 -12.818 1.00 89.00 101 LEU A C 1
ATOM 800 O O . LEU A 1 101 ? 4.024 6.138 -12.441 1.00 89.00 101 LEU A O 1
ATOM 804 N N . TYR A 1 102 ? 2.555 6.552 -14.100 1.00 92.25 102 TYR A N 1
ATOM 805 C CA . TYR A 1 102 ? 3.426 6.216 -15.213 1.00 92.25 102 TYR A CA 1
ATOM 806 C C . TYR A 1 102 ? 3.577 7.406 -16.159 1.00 92.25 102 TYR A C 1
ATOM 808 O O . TYR A 1 102 ? 2.586 7.957 -16.625 1.00 92.25 102 TYR A O 1
ATOM 816 N N . GLU A 1 103 ? 4.823 7.788 -16.436 1.00 90.38 103 GLU A N 1
ATOM 817 C CA . GLU A 1 103 ? 5.158 8.951 -17.273 1.00 90.38 103 GLU A CA 1
ATOM 818 C C . GLU A 1 103 ? 5.420 8.586 -18.744 1.00 90.38 103 GLU A C 1
ATOM 820 O O . GLU A 1 103 ? 5.575 9.472 -19.583 1.00 90.38 103 GLU A O 1
ATOM 825 N N . GLY A 1 104 ? 5.504 7.292 -19.064 1.00 89.44 104 GLY A N 1
ATOM 826 C CA . GLY A 1 104 ? 5.689 6.817 -20.433 1.00 89.44 104 GLY A CA 1
ATOM 827 C C . GLY A 1 104 ? 4.379 6.744 -21.231 1.00 89.44 104 GLY A C 1
ATOM 828 O O . GLY A 1 104 ? 3.316 7.143 -20.744 1.00 89.44 104 GLY A O 1
ATOM 829 N N . PRO A 1 105 ? 4.435 6.220 -22.467 1.00 92.88 105 PRO A N 1
ATOM 830 C CA . PRO A 1 105 ? 3.259 6.024 -23.309 1.00 92.88 105 PRO A CA 1
ATOM 831 C C . PRO A 1 105 ? 2.197 5.152 -22.626 1.00 92.88 105 PRO A C 1
ATOM 833 O O . PRO A 1 105 ? 2.487 4.091 -22.081 1.00 92.88 105 PRO A O 1
ATOM 836 N N . GLY A 1 106 ? 0.937 5.590 -22.658 1.00 90.25 106 GLY A N 1
ATOM 837 C CA . GLY A 1 106 ? -0.160 4.907 -21.962 1.00 90.25 106 GLY A CA 1
ATOM 838 C C . GLY A 1 106 ? -0.589 3.566 -22.575 1.00 90.25 106 GLY A C 1
ATOM 839 O O . GLY A 1 106 ? -1.454 2.895 -22.001 1.00 90.25 106 GLY A O 1
ATOM 840 N N . ASP A 1 107 ? -0.032 3.213 -23.729 1.00 91.38 107 ASP A N 1
ATOM 841 C CA . ASP A 1 107 ? -0.299 2.024 -24.537 1.00 91.38 107 ASP A CA 1
ATOM 842 C C . ASP A 1 107 ? 0.877 1.033 -24.575 1.00 91.38 107 ASP A C 1
ATOM 844 O O . ASP A 1 107 ? 0.761 -0.020 -25.203 1.00 91.38 107 ASP A O 1
ATOM 848 N N . ASP A 1 108 ? 1.986 1.321 -23.886 1.00 93.81 108 ASP A N 1
ATOM 849 C CA . ASP A 1 108 ? 3.125 0.409 -23.849 1.00 93.81 108 ASP A CA 1
ATOM 850 C C . ASP A 1 108 ? 2.922 -0.791 -22.905 1.00 93.81 108 ASP A C 1
ATOM 852 O O . ASP A 1 108 ? 1.983 -0.866 -22.104 1.00 93.81 108 ASP A O 1
ATOM 856 N N . GLU A 1 109 ? 3.823 -1.770 -23.001 1.00 94.56 109 GLU A N 1
ATOM 857 C CA . GLU A 1 109 ? 3.753 -3.007 -22.216 1.00 94.56 109 GLU A CA 1
ATOM 858 C C . GLU A 1 109 ? 3.805 -2.774 -20.695 1.00 94.56 109 GLU A C 1
ATOM 860 O O . GLU A 1 109 ? 3.195 -3.531 -19.935 1.00 94.56 109 GLU A O 1
ATOM 865 N N . ALA A 1 110 ? 4.490 -1.722 -20.236 1.00 93.38 110 ALA A N 1
ATOM 866 C CA . ALA A 1 110 ? 4.623 -1.406 -18.820 1.00 93.38 110 ALA A CA 1
ATOM 867 C C . ALA A 1 110 ? 3.346 -0.743 -18.287 1.00 93.38 110 ALA A C 1
ATOM 869 O O . ALA A 1 110 ? 2.829 -1.156 -17.247 1.00 93.38 110 ALA A O 1
ATOM 870 N N . ALA A 1 111 ? 2.799 0.230 -19.017 1.00 94.12 111 ALA A N 1
ATOM 871 C CA . ALA A 1 111 ? 1.530 0.879 -18.723 1.00 94.12 111 ALA A CA 1
ATOM 872 C C . ALA A 1 111 ? 0.380 -0.134 -18.729 1.00 94.12 111 ALA A C 1
ATOM 874 O O . ALA A 1 111 ? -0.435 -0.156 -17.804 1.00 94.12 111 ALA A O 1
ATOM 875 N N . MET A 1 112 ? 0.335 -1.025 -19.723 1.00 95.06 112 MET A N 1
ATOM 876 C CA . MET A 1 112 ? -0.668 -2.088 -19.797 1.00 95.06 112 MET A CA 1
ATOM 877 C C . MET A 1 112 ? -0.512 -3.106 -18.662 1.00 95.06 112 MET A C 1
ATOM 879 O O . MET A 1 112 ? -1.515 -3.508 -18.065 1.00 95.06 112 MET A O 1
ATOM 883 N N . GLY A 1 113 ? 0.724 -3.463 -18.298 1.00 95.38 113 GLY A N 1
ATOM 884 C CA . GLY A 1 113 ? 1.012 -4.299 -17.131 1.00 95.38 113 GLY A CA 1
ATOM 885 C C . GLY A 1 113 ? 0.499 -3.690 -15.823 1.00 95.38 113 GLY A C 1
ATOM 886 O O . GLY A 1 113 ? -0.167 -4.372 -15.043 1.00 95.38 113 GLY A O 1
ATOM 887 N N . ILE A 1 114 ? 0.727 -2.387 -15.613 1.00 94.88 114 ILE A N 1
ATOM 888 C CA . ILE A 1 114 ? 0.226 -1.637 -14.448 1.00 94.88 114 ILE A CA 1
ATOM 889 C C . ILE A 1 114 ? -1.307 -1.586 -14.464 1.00 94.88 114 ILE A C 1
ATOM 891 O O . ILE A 1 114 ? -1.943 -1.979 -13.487 1.00 94.88 114 ILE A O 1
ATOM 895 N N . LYS A 1 115 ? -1.928 -1.162 -15.575 1.00 93.94 115 LYS A N 1
ATOM 896 C CA . LYS A 1 115 ? -3.397 -1.070 -15.708 1.00 93.94 115 LYS A CA 1
ATOM 897 C C . LYS A 1 115 ? -4.088 -2.394 -15.386 1.00 93.94 115 LYS A C 1
ATOM 899 O O . LYS A 1 115 ? -5.128 -2.393 -14.729 1.00 93.94 115 LYS A O 1
ATOM 904 N N . ASN A 1 116 ? -3.504 -3.507 -15.823 1.00 94.00 116 ASN A N 1
ATOM 905 C CA . ASN A 1 116 ? -4.062 -4.840 -15.621 1.00 94.00 116 ASN A CA 1
ATOM 906 C C . ASN A 1 116 ? -3.613 -5.506 -14.314 1.00 94.00 116 ASN A C 1
ATOM 908 O O . ASN A 1 116 ? -4.157 -6.555 -13.971 1.00 94.00 116 ASN A O 1
ATOM 912 N N . CYS A 1 117 ? -2.677 -4.905 -13.568 1.00 93.06 117 CYS A N 1
ATOM 913 C CA . CYS A 1 117 ? -2.050 -5.516 -12.395 1.00 93.06 117 CYS A CA 1
ATOM 914 C C . CYS A 1 117 ? -1.502 -6.925 -12.722 1.00 93.06 117 CYS A C 1
ATOM 916 O O . CYS A 1 117 ? -1.691 -7.871 -11.954 1.00 93.06 117 CYS A O 1
ATOM 918 N N . ASP A 1 118 ? -0.883 -7.075 -13.898 1.00 93.88 118 ASP A N 1
ATOM 919 C CA . ASP A 1 118 ? -0.522 -8.380 -14.455 1.00 93.88 118 ASP A CA 1
ATOM 920 C C . ASP A 1 118 ? 0.814 -8.888 -13.872 1.00 93.88 118 ASP A C 1
ATOM 922 O O . ASP A 1 118 ? 1.856 -8.257 -14.074 1.00 93.88 118 ASP A O 1
ATOM 926 N N . PRO A 1 119 ? 0.836 -10.040 -13.171 1.00 94.00 119 PRO A N 1
ATOM 927 C CA . PRO A 1 119 ? 2.071 -10.616 -12.642 1.00 94.00 119 PRO A CA 1
ATOM 928 C C . PRO A 1 119 ? 3.015 -11.163 -13.728 1.00 94.00 119 PRO A C 1
ATOM 930 O O . PRO A 1 119 ? 4.179 -11.429 -13.435 1.00 94.00 119 PRO A O 1
ATOM 933 N N . LYS A 1 120 ? 2.548 -11.363 -14.965 1.00 94.31 120 LYS A N 1
ATOM 934 C CA . LYS A 1 120 ? 3.362 -11.863 -16.087 1.00 94.31 120 LYS A CA 1
ATOM 935 C C . LYS A 1 120 ? 3.955 -10.748 -16.947 1.00 94.31 120 LYS A C 1
ATOM 937 O O . LYS A 1 120 ? 4.858 -11.017 -17.737 1.00 94.31 120 LYS A O 1
ATOM 942 N N . ALA A 1 121 ? 3.458 -9.525 -16.799 1.00 95.19 121 ALA A N 1
ATOM 943 C CA . ALA A 1 121 ? 3.959 -8.351 -17.498 1.00 95.19 121 ALA A CA 1
ATOM 944 C C . ALA A 1 121 ? 5.324 -7.888 -16.931 1.00 95.19 121 ALA A C 1
ATOM 946 O O . ALA A 1 121 ? 5.788 -8.414 -15.911 1.00 95.19 121 ALA A O 1
ATOM 947 N N . PRO A 1 122 ? 6.002 -6.913 -17.569 1.00 94.88 122 PRO A N 1
ATOM 948 C CA . PRO A 1 122 ? 7.281 -6.404 -17.084 1.00 94.88 122 PRO A CA 1
ATOM 949 C C . PRO A 1 122 ? 7.220 -5.933 -15.623 1.00 94.88 122 PRO A C 1
ATOM 951 O O . PRO A 1 122 ? 6.225 -5.353 -15.177 1.00 94.88 122 PRO A O 1
ATOM 954 N N . LEU A 1 123 ? 8.304 -6.172 -14.875 1.00 95.94 123 LEU A N 1
ATOM 955 C CA . LEU A 1 123 ? 8.406 -5.773 -13.471 1.00 95.94 123 LEU A CA 1
ATOM 956 C C . LEU A 1 123 ? 8.429 -4.245 -13.342 1.00 95.94 123 LEU A C 1
ATOM 958 O O . LEU A 1 123 ? 9.411 -3.605 -13.715 1.00 95.94 123 LEU A O 1
ATOM 962 N N . MET A 1 124 ? 7.388 -3.692 -12.720 1.00 95.81 124 MET A N 1
ATOM 963 C CA . MET A 1 124 ? 7.280 -2.274 -12.378 1.00 95.81 124 MET A CA 1
ATOM 964 C C . MET A 1 124 ? 7.112 -2.126 -10.868 1.00 95.81 124 MET A C 1
ATOM 966 O O . MET A 1 124 ? 6.113 -2.564 -10.294 1.00 95.81 124 MET A O 1
ATOM 970 N N . MET A 1 125 ? 8.090 -1.500 -10.214 1.00 95.12 125 MET A N 1
ATOM 971 C CA . MET A 1 125 ? 8.099 -1.271 -8.770 1.00 95.12 125 MET A CA 1
ATOM 972 C C . MET A 1 125 ? 8.484 0.175 -8.467 1.00 95.12 125 MET A C 1
ATOM 974 O O . MET A 1 125 ? 9.448 0.688 -9.028 1.00 95.12 125 MET A O 1
ATOM 978 N N . TYR A 1 126 ? 7.772 0.807 -7.533 1.00 94.62 126 TYR A N 1
ATOM 979 C CA . TYR A 1 126 ? 8.129 2.130 -7.017 1.00 94.62 126 TYR A CA 1
ATOM 980 C C . TYR A 1 126 ? 8.640 2.029 -5.584 1.00 94.62 126 TYR A C 1
ATOM 982 O O . TYR A 1 126 ? 7.942 1.509 -4.707 1.00 94.62 126 TYR A O 1
ATOM 990 N N . ILE A 1 127 ? 9.838 2.558 -5.334 1.00 94.06 127 ILE A N 1
ATOM 991 C CA . ILE A 1 127 ? 10.409 2.673 -3.991 1.00 94.06 127 ILE A CA 1
ATOM 992 C C . ILE A 1 127 ? 9.940 3.989 -3.374 1.00 94.06 127 ILE A C 1
ATOM 994 O O . ILE A 1 127 ? 10.229 5.061 -3.887 1.00 94.06 127 ILE A O 1
ATOM 998 N N . SER A 1 128 ? 9.227 3.905 -2.253 1.00 90.19 128 SER A N 1
ATOM 999 C CA . SER A 1 128 ? 8.686 5.083 -1.562 1.00 90.19 128 SER A CA 1
ATOM 1000 C C . SER A 1 128 ? 9.618 5.624 -0.483 1.00 90.19 128 SER A C 1
ATOM 1002 O O . SER A 1 128 ? 9.614 6.823 -0.213 1.00 90.19 128 SER A O 1
ATOM 1004 N N . LYS A 1 129 ? 10.402 4.754 0.165 1.00 90.25 129 LYS A N 1
ATOM 1005 C CA . LYS A 1 129 ? 11.354 5.159 1.203 1.00 90.25 129 LYS A CA 1
ATOM 1006 C C . LYS A 1 129 ? 12.472 4.144 1.386 1.00 90.25 129 LYS A C 1
ATOM 1008 O O . LYS A 1 129 ? 12.290 2.949 1.157 1.00 90.25 129 LYS A O 1
ATOM 1013 N N . MET A 1 130 ? 13.593 4.634 1.899 1.00 90.88 130 MET A N 1
ATOM 1014 C CA . MET A 1 130 ? 14.677 3.810 2.419 1.00 90.88 130 MET A CA 1
ATOM 1015 C C . MET A 1 130 ? 14.473 3.632 3.923 1.00 90.88 130 MET A C 1
ATOM 1017 O O . MET A 1 130 ? 14.355 4.607 4.662 1.00 90.88 130 MET A O 1
ATOM 1021 N N . VAL A 1 131 ? 14.382 2.386 4.374 1.00 88.62 131 VAL A N 1
ATOM 1022 C CA . VAL A 1 131 ? 14.203 2.028 5.781 1.00 88.62 131 VAL A CA 1
ATOM 1023 C C . VAL A 1 131 ? 15.573 1.671 6.361 1.00 88.62 131 VAL A C 1
ATOM 1025 O O . VAL A 1 131 ? 16.229 0.776 5.820 1.00 88.62 131 VAL A O 1
ATOM 10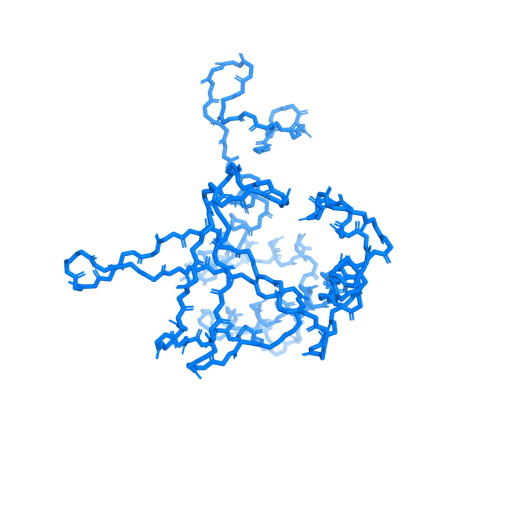28 N N . PRO A 1 132 ? 16.039 2.358 7.420 1.00 87.94 132 PRO A N 1
ATOM 1029 C CA . PRO A 1 132 ? 17.318 2.046 8.043 1.00 87.94 132 PRO A CA 1
ATOM 1030 C C . PRO A 1 132 ? 17.275 0.663 8.691 1.00 87.94 132 PRO A C 1
ATOM 1032 O O . PRO A 1 132 ? 16.261 0.266 9.268 1.00 87.94 132 PRO A O 1
ATOM 1035 N N . THR A 1 133 ? 18.385 -0.063 8.599 1.00 85.94 133 THR A N 1
ATOM 1036 C CA . THR A 1 133 ? 18.558 -1.347 9.286 1.00 85.94 133 THR A CA 1
ATOM 1037 C C . THR A 1 133 ? 19.383 -1.185 10.557 1.00 85.94 133 THR A C 1
ATOM 1039 O O . THR A 1 133 ? 20.039 -0.162 10.747 1.00 85.94 133 THR A O 1
ATOM 1042 N N . THR A 1 134 ? 19.378 -2.202 11.422 1.00 83.88 134 THR A N 1
ATOM 1043 C CA . THR A 1 134 ? 20.284 -2.275 12.584 1.00 83.88 134 THR A CA 1
ATOM 1044 C C . THR A 1 134 ? 21.753 -2.273 12.164 1.00 83.88 134 THR A C 1
ATOM 1046 O O . THR A 1 134 ? 22.607 -1.766 12.890 1.00 83.88 134 THR A O 1
ATOM 1049 N N . ASP A 1 135 ? 22.040 -2.782 10.964 1.00 82.69 135 ASP A N 1
ATOM 1050 C CA . ASP A 1 135 ? 23.368 -2.751 10.370 1.00 82.69 135 ASP A CA 1
ATOM 1051 C C . ASP A 1 135 ? 23.665 -1.349 9.830 1.00 82.69 135 ASP A C 1
ATOM 1053 O O . ASP A 1 135 ? 23.011 -0.854 8.902 1.00 82.69 135 ASP A O 1
ATOM 1057 N N . LYS A 1 136 ? 24.687 -0.702 10.400 1.00 76.06 136 LYS A N 1
ATOM 1058 C CA . LYS A 1 136 ? 25.143 0.618 9.952 1.00 76.06 136 LYS A CA 1
ATOM 1059 C C . LYS A 1 136 ? 25.551 0.564 8.476 1.00 76.06 136 LYS A C 1
ATOM 1061 O O . LYS A 1 136 ? 26.356 -0.270 8.072 1.00 76.06 136 LYS A O 1
ATOM 1066 N N . GLY A 1 137 ? 25.009 1.485 7.680 1.00 76.50 137 GLY A N 1
ATOM 1067 C CA . GLY A 1 137 ? 25.335 1.632 6.258 1.00 76.50 137 GLY A CA 1
ATOM 1068 C C . GLY A 1 137 ? 24.494 0.783 5.300 1.00 76.50 137 GLY A C 1
ATOM 1069 O O . GLY A 1 137 ? 24.709 0.865 4.092 1.00 76.50 137 GLY A O 1
ATOM 1070 N N . ARG A 1 138 ? 23.521 0.003 5.793 1.00 82.56 138 ARG A N 1
ATOM 1071 C CA . ARG A 1 138 ? 22.547 -0.706 4.951 1.00 82.56 138 ARG A CA 1
ATOM 1072 C C . ARG A 1 138 ? 21.143 -0.147 5.146 1.00 82.56 138 ARG A C 1
ATOM 1074 O O . ARG A 1 138 ? 20.729 0.215 6.246 1.00 82.56 138 ARG A O 1
ATOM 1081 N N . PHE A 1 139 ? 20.413 -0.085 4.040 1.00 87.50 139 PHE A N 1
ATOM 1082 C CA . PHE A 1 139 ? 19.032 0.369 3.998 1.00 87.50 139 PHE A CA 1
ATOM 1083 C C . PHE A 1 139 ? 18.211 -0.620 3.183 1.00 87.50 139 PHE A C 1
ATOM 1085 O O . PHE A 1 139 ? 18.661 -1.095 2.139 1.00 87.50 139 PHE A O 1
ATOM 1092 N N . TYR A 1 140 ? 16.990 -0.891 3.631 1.00 90.44 140 TYR A N 1
ATOM 1093 C CA . TYR A 1 140 ? 16.010 -1.610 2.831 1.00 90.44 140 TYR A CA 1
ATOM 1094 C C . TYR A 1 140 ? 15.197 -0.628 1.998 1.00 90.44 140 TYR A C 1
ATOM 1096 O O . TYR A 1 140 ? 14.648 0.342 2.517 1.00 90.44 140 TYR A O 1
ATOM 1104 N N . ALA A 1 141 ? 15.090 -0.893 0.701 1.00 92.06 141 ALA A N 1
ATOM 1105 C CA . ALA A 1 141 ? 14.162 -0.181 -0.160 1.00 92.06 141 ALA A CA 1
ATOM 1106 C C . ALA A 1 141 ? 12.740 -0.694 0.113 1.00 92.06 141 ALA A C 1
ATOM 1108 O O . ALA A 1 141 ? 12.449 -1.872 -0.089 1.00 92.06 141 ALA A O 1
ATOM 1109 N N . PHE A 1 142 ? 11.856 0.182 0.588 1.00 92.50 142 PHE A N 1
ATOM 1110 C CA . PHE A 1 142 ? 10.446 -0.131 0.803 1.00 92.50 142 PHE A CA 1
ATOM 1111 C C . PHE A 1 142 ? 9.613 0.440 -0.340 1.00 92.50 142 PHE A C 1
ATOM 1113 O O . PHE A 1 142 ? 9.618 1.648 -0.599 1.00 92.50 142 PHE A O 1
ATOM 1120 N N . GLY A 1 143 ? 8.868 -0.426 -1.017 1.00 93.19 143 GLY A N 1
ATOM 1121 C CA . GLY A 1 143 ? 8.145 -0.060 -2.221 1.00 93.19 143 GLY A CA 1
ATOM 1122 C C . GLY A 1 143 ? 6.991 -0.992 -2.535 1.00 93.19 143 GLY A C 1
ATOM 1123 O O . GLY A 1 143 ? 6.747 -1.968 -1.828 1.00 93.19 143 GLY A O 1
ATOM 1124 N N . ARG A 1 144 ? 6.284 -0.667 -3.614 1.00 93.69 144 ARG A N 1
ATOM 1125 C CA . ARG A 1 144 ? 5.136 -1.423 -4.109 1.00 93.69 144 ARG A CA 1
ATOM 1126 C C . ARG A 1 144 ? 5.412 -1.922 -5.518 1.00 93.69 144 ARG A C 1
ATOM 1128 O O . ARG A 1 144 ? 5.838 -1.141 -6.366 1.00 93.69 144 ARG A O 1
ATOM 1135 N N . VAL A 1 145 ? 5.123 -3.199 -5.749 1.00 94.38 145 VAL A N 1
ATOM 1136 C CA . VAL A 1 145 ? 5.063 -3.794 -7.088 1.00 94.38 145 VAL A CA 1
ATOM 1137 C C . VAL A 1 145 ? 3.692 -3.483 -7.694 1.00 94.38 145 VAL A C 1
ATOM 1139 O O . VAL A 1 145 ? 2.664 -3.672 -7.041 1.00 94.38 145 VAL A O 1
ATOM 1142 N N . PHE A 1 146 ? 3.689 -2.951 -8.911 1.00 94.31 146 PHE A N 1
ATOM 1143 C CA . PHE A 1 146 ? 2.487 -2.616 -9.679 1.00 94.31 146 PHE A CA 1
ATOM 1144 C C . PHE A 1 146 ? 2.228 -3.626 -10.802 1.00 94.31 146 PHE A C 1
ATOM 1146 O O . PHE A 1 146 ? 1.080 -3.976 -11.056 1.00 94.31 146 PHE A O 1
ATOM 1153 N N . SER A 1 147 ? 3.299 -4.133 -11.415 1.00 95.50 147 SER A N 1
ATOM 1154 C CA . SER A 1 147 ? 3.276 -5.117 -12.500 1.00 95.50 147 SER A CA 1
ATOM 1155 C C . SER A 1 147 ? 4.455 -6.076 -12.357 1.00 95.50 147 SER A C 1
ATOM 1157 O O . SER A 1 147 ? 5.496 -5.689 -11.816 1.00 95.50 147 SER A O 1
ATOM 1159 N N . GLY A 1 148 ? 4.298 -7.303 -12.849 1.00 95.38 148 GLY A N 1
ATOM 1160 C CA . GLY A 1 148 ? 5.314 -8.347 -12.807 1.00 95.38 148 GLY A CA 1
ATOM 1161 C C . GLY A 1 148 ? 5.529 -8.963 -11.423 1.00 95.38 148 GLY A C 1
ATOM 1162 O O . GLY A 1 148 ? 4.811 -8.689 -10.459 1.00 95.38 148 GLY A O 1
ATOM 1163 N N . VAL A 1 149 ? 6.557 -9.808 -11.320 1.00 93.69 149 VAL A N 1
ATOM 1164 C CA . VAL A 1 149 ? 6.944 -10.497 -10.080 1.00 93.69 149 VAL A CA 1
ATOM 1165 C C . VAL A 1 149 ? 8.401 -10.202 -9.749 1.00 93.69 149 VAL A C 1
ATOM 1167 O O . VAL A 1 149 ? 9.273 -10.176 -10.619 1.00 93.69 149 VAL A O 1
ATOM 1170 N N . VAL A 1 150 ? 8.663 -9.985 -8.461 1.00 92.88 150 VAL A N 1
ATOM 1171 C CA . VAL A 1 150 ? 10.008 -9.803 -7.922 1.00 92.88 150 VAL A CA 1
ATOM 1172 C C . VAL A 1 150 ? 10.511 -11.113 -7.320 1.00 92.88 150 VAL A C 1
ATOM 1174 O O . VAL A 1 150 ? 9.803 -11.756 -6.550 1.00 92.88 150 VAL A O 1
ATOM 1177 N N . SER A 1 151 ? 11.748 -11.487 -7.647 1.00 91.50 151 SER A N 1
ATOM 1178 C CA . SER A 1 151 ? 12.376 -12.717 -7.156 1.00 91.50 151 SER A CA 1
ATOM 1179 C C . SER A 1 151 ? 13.823 -12.472 -6.744 1.00 91.50 151 SER A C 1
ATOM 1181 O O . SER A 1 151 ? 14.518 -11.618 -7.298 1.00 91.50 151 SER A O 1
ATOM 1183 N N . THR A 1 152 ? 14.303 -13.256 -5.781 1.00 93.62 152 THR A N 1
ATOM 1184 C CA . THR A 1 152 ? 15.719 -13.275 -5.394 1.00 93.62 152 THR A CA 1
ATOM 1185 C C . THR A 1 152 ? 16.592 -13.681 -6.584 1.00 93.62 152 THR A C 1
ATOM 1187 O O . THR A 1 152 ? 16.253 -14.596 -7.327 1.00 93.62 152 THR A O 1
ATOM 1190 N N . GLY A 1 153 ? 17.715 -12.993 -6.779 1.00 91.88 153 GLY A N 1
ATOM 1191 C CA . GLY A 1 153 ? 18.629 -13.198 -7.903 1.00 91.88 153 GLY A CA 1
ATOM 1192 C C . GLY A 1 153 ? 18.202 -12.514 -9.206 1.00 91.88 153 GLY A C 1
ATOM 1193 O O . GLY A 1 153 ? 19.012 -12.434 -10.131 1.00 91.88 153 GLY A O 1
ATOM 1194 N N . LEU A 1 154 ? 16.983 -11.964 -9.284 1.00 93.00 154 LEU A N 1
ATOM 1195 C CA . LEU A 1 154 ? 16.518 -11.237 -10.462 1.00 93.00 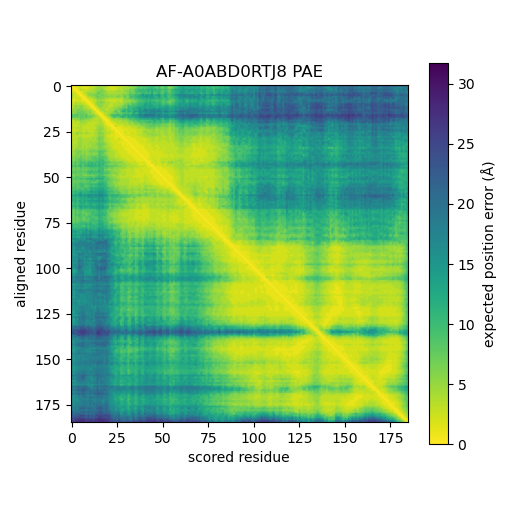154 LEU A CA 1
ATOM 1196 C C . LEU A 1 154 ? 17.393 -10.000 -10.690 1.00 93.00 154 LEU A C 1
ATOM 1198 O O . LEU A 1 154 ? 17.529 -9.149 -9.808 1.00 93.00 154 LEU A O 1
ATOM 1202 N N . LYS A 1 155 ? 17.989 -9.896 -11.881 1.00 94.81 155 LYS A N 1
ATOM 1203 C CA . LYS A 1 155 ? 18.721 -8.699 -12.308 1.00 94.81 155 LYS A CA 1
ATOM 1204 C C . LYS A 1 155 ? 17.712 -7.613 -12.652 1.00 94.81 155 LYS A C 1
ATOM 1206 O O . LYS A 1 155 ? 16.951 -7.764 -13.602 1.00 94.81 155 LYS A O 1
ATOM 1211 N N . VAL A 1 156 ? 17.726 -6.525 -11.893 1.00 94.50 156 VAL A N 1
ATOM 1212 C CA . VAL A 1 156 ? 16.814 -5.399 -12.088 1.00 94.50 156 VAL A CA 1
ATOM 1213 C C . VAL A 1 156 ? 17.551 -4.162 -12.573 1.00 94.50 156 VAL A C 1
ATOM 1215 O O . VAL A 1 156 ? 18.736 -3.963 -12.287 1.00 94.50 156 VAL A O 1
ATOM 1218 N N . ARG A 1 157 ? 16.818 -3.332 -13.316 1.00 94.75 157 ARG A N 1
ATOM 1219 C CA . ARG A 1 157 ? 17.224 -1.984 -13.708 1.00 94.75 157 ARG A CA 1
ATOM 1220 C C . ARG A 1 157 ? 16.668 -1.011 -12.676 1.00 94.75 157 ARG A C 1
ATOM 1222 O O . ARG A 1 157 ? 15.459 -0.839 -12.580 1.00 94.75 157 ARG A O 1
ATOM 1229 N N . ILE A 1 158 ? 17.551 -0.416 -11.890 1.00 94.88 158 ILE A N 1
ATOM 1230 C CA . ILE A 1 158 ? 17.227 0.631 -10.928 1.00 94.88 158 ILE A CA 1
ATOM 1231 C C . ILE A 1 158 ? 17.358 1.957 -11.670 1.00 94.88 158 ILE A C 1
ATOM 1233 O O . ILE A 1 158 ? 18.444 2.289 -12.144 1.00 94.88 158 ILE A O 1
ATOM 1237 N N . MET A 1 159 ? 16.242 2.669 -11.782 1.00 94.12 159 MET A N 1
ATOM 1238 C CA . MET A 1 159 ? 16.145 3.971 -12.435 1.00 94.12 159 MET A CA 1
ATOM 1239 C C . MET A 1 159 ? 16.049 5.040 -11.345 1.00 94.12 159 MET A C 1
ATOM 1241 O O . MET A 1 159 ? 15.157 4.979 -10.496 1.00 94.12 159 MET A O 1
ATOM 1245 N N . GLY A 1 160 ? 17.011 5.958 -11.323 1.00 92.81 160 GLY A N 1
ATOM 1246 C CA . GLY A 1 160 ? 17.015 7.112 -10.433 1.00 92.81 160 GLY A CA 1
ATOM 1247 C C . GLY A 1 160 ? 16.058 8.215 -10.902 1.00 92.81 160 GLY A C 1
ATOM 1248 O O . GLY A 1 160 ? 15.458 8.101 -11.971 1.00 92.81 160 GLY A O 1
ATOM 1249 N N . PRO A 1 161 ? 15.911 9.295 -10.116 1.00 91.06 161 PRO A N 1
ATOM 1250 C CA . PRO A 1 161 ? 14.944 10.358 -10.392 1.00 91.06 161 PRO A CA 1
ATOM 1251 C C . PRO A 1 161 ? 15.142 11.084 -11.728 1.00 91.06 161 PRO A C 1
ATOM 1253 O O . PRO A 1 161 ? 14.167 11.592 -12.266 1.00 91.06 161 PRO A O 1
ATOM 1256 N N . ASN A 1 162 ? 16.369 11.138 -12.262 1.00 91.50 162 ASN A N 1
ATOM 1257 C CA . ASN A 1 162 ? 16.668 11.840 -13.517 1.00 91.50 162 ASN A CA 1
ATOM 1258 C C . ASN A 1 162 ? 16.900 10.881 -14.694 1.00 91.50 162 ASN A C 1
ATOM 1260 O O . ASN A 1 162 ? 17.409 11.287 -15.743 1.00 91.50 162 ASN A O 1
ATOM 1264 N N . PHE A 1 163 ? 16.559 9.599 -14.533 1.00 92.38 163 PHE A N 1
ATOM 1265 C CA . PHE A 1 163 ? 16.706 8.625 -15.605 1.00 92.38 163 PHE A CA 1
ATOM 1266 C C . PHE A 1 163 ? 15.855 9.024 -16.817 1.00 92.38 163 PHE A C 1
ATOM 1268 O O . PHE A 1 163 ? 14.671 9.327 -16.698 1.00 92.38 163 PHE A O 1
ATOM 1275 N N . THR A 1 164 ? 16.455 8.964 -18.005 1.00 90.56 164 THR A N 1
ATOM 1276 C CA . THR A 1 164 ? 15.759 9.175 -19.279 1.00 90.56 164 THR A CA 1
ATOM 1277 C C . THR A 1 164 ? 16.017 7.994 -20.215 1.00 90.56 164 THR A C 1
ATOM 1279 O O . THR A 1 164 ? 17.170 7.563 -20.348 1.00 90.56 164 THR A O 1
ATOM 1282 N N . PRO A 1 165 ? 14.980 7.449 -20.885 1.00 88.12 165 PRO A N 1
ATOM 1283 C CA . PRO A 1 165 ? 15.156 6.359 -21.839 1.00 88.12 165 PRO A CA 1
ATOM 1284 C C . PRO A 1 165 ? 16.214 6.692 -22.899 1.00 88.12 165 PRO A C 1
ATOM 1286 O O . PRO A 1 165 ? 16.211 7.769 -23.487 1.00 88.12 165 PRO A O 1
ATOM 1289 N N . GLY A 1 166 ? 17.145 5.764 -23.128 1.00 88.81 166 GLY A N 1
ATOM 1290 C CA . GLY A 1 166 ? 18.259 5.937 -24.069 1.00 88.81 166 GLY A CA 1
ATOM 1291 C C . GLY A 1 166 ? 19.548 6.496 -23.454 1.00 88.81 166 GLY A C 1
ATOM 1292 O O . GLY A 1 166 ? 20.608 6.354 -24.065 1.00 88.81 166 GLY A O 1
ATOM 1293 N N . LYS A 1 167 ? 19.512 7.049 -22.234 1.00 90.81 167 LYS A N 1
ATOM 1294 C CA . LYS A 1 167 ? 20.718 7.456 -21.494 1.00 90.81 167 LYS A CA 1
ATOM 1295 C C . LYS A 1 167 ? 21.133 6.403 -20.463 1.00 90.81 167 LYS A C 1
ATOM 1297 O O . LYS A 1 167 ? 20.332 5.592 -20.006 1.00 90.81 167 LYS A O 1
ATOM 1302 N N . LYS A 1 168 ? 22.420 6.413 -20.098 1.00 89.44 168 LYS A N 1
ATOM 1303 C CA . LYS A 1 168 ? 22.979 5.584 -19.008 1.00 89.44 168 LYS A CA 1
ATOM 1304 C C . LYS A 1 168 ? 23.002 6.298 -17.653 1.00 89.44 168 LYS A C 1
ATOM 1306 O O . LYS A 1 168 ? 23.340 5.681 -16.649 1.00 89.44 168 LYS A O 1
ATOM 1311 N N . GLU A 1 169 ? 22.695 7.589 -17.641 1.00 92.50 169 GLU A N 1
ATOM 1312 C CA . GLU A 1 169 ? 22.621 8.395 -16.426 1.00 92.50 169 GLU A CA 1
ATOM 1313 C C . GLU A 1 169 ? 21.497 7.887 -15.518 1.00 92.50 169 GLU A C 1
ATOM 1315 O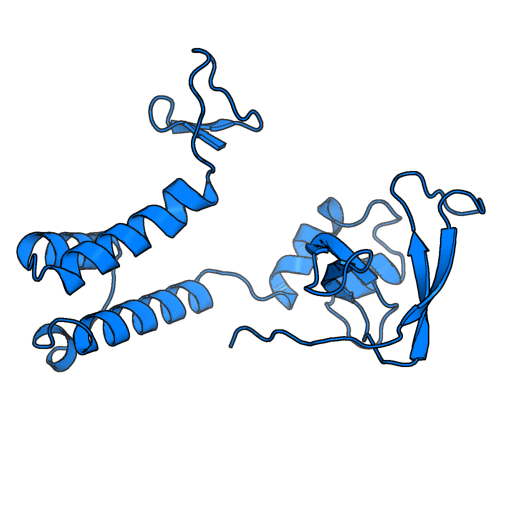 O . GLU A 1 169 ? 20.436 7.506 -16.011 1.00 92.50 169 GLU A O 1
ATOM 1320 N N . ASP A 1 170 ? 21.755 7.828 -14.208 1.00 91.69 170 ASP A N 1
ATOM 1321 C CA . ASP A 1 170 ? 20.823 7.308 -13.198 1.00 91.69 170 ASP A CA 1
ATOM 1322 C C . ASP A 1 170 ? 20.286 5.886 -13.476 1.00 91.69 170 ASP A C 1
ATOM 1324 O O . ASP A 1 170 ? 19.255 5.484 -12.937 1.00 91.69 170 ASP A O 1
ATOM 1328 N N . LEU A 1 171 ? 20.999 5.084 -14.277 1.00 94.31 171 LEU A N 1
ATOM 1329 C CA . LEU A 1 171 ? 20.648 3.696 -14.572 1.00 94.31 171 LEU A CA 1
ATOM 1330 C C . LEU A 1 171 ? 21.659 2.726 -13.956 1.00 94.31 171 LEU A C 1
ATOM 1332 O O . LEU A 1 171 ? 22.823 2.672 -14.352 1.00 94.31 171 LEU A O 1
ATOM 1336 N N . TYR A 1 172 ? 21.185 1.868 -13.053 1.00 94.00 172 TYR A N 1
ATOM 1337 C CA . TYR A 1 172 ? 22.011 0.848 -12.410 1.00 94.00 172 TYR A CA 1
ATOM 1338 C C . TYR A 1 172 ? 21.430 -0.544 -12.612 1.00 94.00 172 TYR A C 1
ATOM 1340 O O . TYR A 1 172 ? 20.247 -0.779 -12.384 1.00 94.00 172 TYR A O 1
ATOM 1348 N N . LEU A 1 173 ? 22.273 -1.504 -12.990 1.00 93.50 173 LEU A N 1
ATOM 1349 C CA . LEU A 1 173 ? 21.882 -2.908 -13.071 1.00 93.50 173 LEU A CA 1
ATOM 1350 C C . LEU A 1 173 ? 22.430 -3.652 -11.860 1.00 93.50 173 LEU A C 1
ATOM 1352 O O . LEU A 1 173 ? 23.647 -3.748 -11.677 1.00 93.50 173 LEU A O 1
ATOM 1356 N N . LYS A 1 174 ? 21.535 -4.186 -11.029 1.00 93.56 174 LYS A N 1
ATOM 1357 C CA . LYS A 1 174 ? 21.906 -4.958 -9.839 1.00 93.56 174 LYS A CA 1
ATOM 1358 C C . LYS A 1 174 ? 20.976 -6.156 -9.650 1.00 93.56 174 LYS A C 1
ATOM 1360 O O . LYS A 1 174 ? 19.785 -6.046 -9.925 1.00 93.56 174 LYS A O 1
ATOM 1365 N N . PRO A 1 175 ? 21.493 -7.308 -9.196 1.00 94.62 175 PRO A N 1
ATOM 1366 C CA . PRO A 1 175 ? 20.646 -8.410 -8.769 1.00 94.62 175 PRO A CA 1
ATOM 1367 C C . PRO A 1 175 ? 19.988 -8.094 -7.422 1.00 94.62 175 PRO A C 1
ATOM 1369 O O . PRO A 1 175 ? 20.621 -7.526 -6.529 1.00 94.62 175 PRO A O 1
ATOM 1372 N N . ILE A 1 176 ? 18.734 -8.506 -7.254 1.00 93.00 176 ILE A N 1
ATOM 1373 C CA . ILE A 1 176 ? 18.056 -8.464 -5.956 1.00 93.00 176 ILE A CA 1
ATOM 1374 C C . ILE A 1 176 ? 18.643 -9.553 -5.066 1.00 93.00 176 ILE A C 1
ATOM 1376 O O . ILE A 1 176 ? 18.509 -10.740 -5.353 1.00 93.00 176 ILE A O 1
ATOM 1380 N N . GLN A 1 177 ? 19.294 -9.159 -3.973 1.00 89.19 177 GLN A N 1
ATOM 1381 C CA . GLN A 1 177 ? 19.957 -10.116 -3.089 1.00 89.19 177 GLN A CA 1
ATOM 1382 C C . GLN A 1 177 ? 18.968 -10.889 -2.211 1.00 89.19 177 GLN A C 1
ATOM 1384 O O . GLN A 1 177 ? 19.113 -12.096 -2.047 1.00 89.19 177 GLN A O 1
ATOM 1389 N N . ARG A 1 178 ? 17.986 -10.192 -1.630 1.00 87.31 178 ARG A N 1
ATOM 1390 C CA . ARG A 1 178 ? 16.880 -10.744 -0.835 1.00 87.31 178 ARG A CA 1
ATOM 1391 C C . ARG A 1 178 ? 15.699 -9.782 -0.914 1.00 87.31 178 ARG A C 1
ATOM 1393 O O . ARG A 1 178 ? 15.909 -8.575 -1.023 1.00 87.31 178 ARG A O 1
ATOM 1400 N N . PHE A 1 179 ? 14.485 -10.304 -0.806 1.00 88.12 179 PHE A N 1
ATOM 1401 C CA . PHE A 1 179 ? 13.282 -9.501 -0.603 1.00 88.12 179 PHE A CA 1
ATOM 1402 C C . PHE A 1 179 ? 12.484 -10.064 0.575 1.00 88.12 179 PHE A C 1
ATOM 1404 O O . PHE A 1 179 ? 12.572 -11.252 0.881 1.00 88.12 179 PHE A O 1
ATOM 1411 N N . ALA A 1 180 ? 11.726 -9.200 1.242 1.00 83.75 180 ALA A N 1
ATOM 1412 C CA . ALA A 1 180 ? 10.763 -9.579 2.266 1.00 83.75 180 ALA A CA 1
ATOM 1413 C C . ALA A 1 180 ? 9.378 -9.128 1.802 1.00 83.75 180 ALA A C 1
ATOM 1415 O O . ALA A 1 180 ? 9.221 -8.002 1.326 1.00 83.75 180 ALA A O 1
ATOM 1416 N N . HIS A 1 181 ? 8.390 -10.010 1.915 1.00 78.75 181 HIS A N 1
ATOM 1417 C CA . HIS A 1 181 ? 7.016 -9.717 1.532 1.00 78.75 181 HIS A CA 1
ATOM 1418 C C . HIS A 1 181 ? 6.194 -9.342 2.765 1.00 78.75 181 HIS A C 1
ATOM 1420 O O . HIS A 1 181 ? 6.172 -10.082 3.745 1.00 78.75 181 HIS A O 1
ATOM 1426 N N . TYR A 1 182 ? 5.496 -8.211 2.690 1.00 67.12 182 TYR A N 1
ATOM 1427 C CA . TYR A 1 182 ? 4.494 -7.811 3.671 1.00 67.12 182 TYR A CA 1
ATOM 1428 C C . TYR A 1 182 ? 3.125 -7.858 2.997 1.00 67.12 182 TYR A C 1
ATOM 1430 O O . TYR A 1 182 ? 2.788 -6.964 2.223 1.00 67.12 182 TYR A O 1
ATOM 1438 N N . SER A 1 183 ? 2.354 -8.908 3.285 1.00 52.41 183 SER A N 1
ATOM 1439 C CA . SER A 1 183 ? 0.946 -8.981 2.892 1.00 52.41 183 SER A CA 1
ATOM 1440 C C . SER A 1 183 ? 0.101 -8.446 4.038 1.00 52.41 183 SER A C 1
ATOM 1442 O O . SER A 1 183 ? 0.147 -9.001 5.135 1.00 52.41 183 SER A O 1
ATOM 1444 N N . PHE A 1 184 ? -0.659 -7.383 3.794 1.00 46.66 184 PHE A N 1
ATOM 1445 C CA . PHE A 1 184 ? -1.787 -7.034 4.652 1.00 46.66 184 PHE A CA 1
ATOM 1446 C C . PHE A 1 184 ? -2.979 -7.850 4.139 1.00 46.66 184 PHE A C 1
ATOM 1448 O O . PHE A 1 184 ? -3.436 -7.601 3.024 1.00 46.66 184 PHE A O 1
ATOM 1455 N N . TYR A 1 185 ? -3.378 -8.877 4.892 1.00 36.12 185 TYR A N 1
ATOM 1456 C CA . TYR A 1 185 ? -4.669 -9.549 4.718 1.00 36.12 185 TYR A CA 1
ATOM 1457 C C . TYR A 1 185 ? -5.729 -8.807 5.525 1.00 36.12 185 TYR A C 1
ATOM 1459 O O . TYR A 1 185 ? -5.383 -8.362 6.646 1.00 36.12 185 TYR A O 1
#

InterPro domains:
  IPR009000 Translation protein, beta-barrel domain superfamily [SSF50447] (89-180)
  IPR027417 P-loop containing nucleoside triphosphate hydrolase [SSF52540] (2-88)

Secondary structure (DSSP, 8-state):
-EETTTTEE-SSSB-TTSPBPPPHHIIIIIHHHHHHHHHHHTT-HHHHHHHHHHTT----HHHHT--HHHHHHHHHHHHHHHHHHHSPPHHHHHHHHHHHH--S-TTSHHHHHHHHT-TTS--EEEEEEEEEPSSTT-EEEEEEEEES---TT-EEEEE-TT--TT--TTEEEEE----------

Radius of gyration: 21.86 Å; Cα contacts (8 Å, |Δi|>4): 225; chains: 1; bounding box: 51×45×54 Å

Solvent-accessible surface area (backbone atoms only — not comparable to full-atom values): 11014 Å² total; per-residue (Å²): 47,41,38,84,90,77,74,43,81,38,94,50,61,48,47,98,85,68,47,77,41,55,50,40,62,49,62,75,54,45,48,56,52,51,50,51,52,53,24,35,69,68,67,38,61,72,61,36,52,55,48,36,62,74,67,68,54,80,69,54,77,77,49,69,76,41,60,40,70,65,25,50,52,54,54,50,52,42,49,53,51,50,48,64,72,71,49,70,52,68,56,65,44,25,50,77,39,33,77,80,75,46,92,66,64,80,82,37,66,57,41,46,10,27,27,60,44,28,60,85,33,54,72,40,69,51,72,79,46,75,42,81,50,95,54,86,96,46,63,46,79,41,62,50,77,48,10,23,71,89,54,69,65,43,75,39,80,47,70,44,97,78,45,48,93,95,57,70,58,49,56,43,81,48,59,35,83,71,85,82,88,86,82,89,128

Organism: Cirrhinus mrigala (NCBI:txid683832)